Protein 5UM2 (pdb70)

Nearest PDB structures (foldseek):
  5um2-assembly1_A  TM=1.003E+00  e=3.302E-71  Xanthomonas citri pv. citri str. 306
  1sbp-assembly1_A  TM=9.869E-01  e=2.673E-52  Salmonella enterica subsp. enterica serovar Typhimurium
  6ddn-assembly2_B  TM=9.177E-01  e=2.515E-25  Mycobacterium tuberculosis H37Rv
  4ddd-assembly1_A  TM=4.943E-01  e=2.036E-06  Ehrlichia chaffeensis str. Arkansas
  4foo-assembly2_B  TM=5.382E-01  e=3.951E-01  Helicobacter pylori 26695

Radius of gyration: 19.52 Å; Cα contacts (8 Å, |Δi|>4): 637; chains: 1; bounding box: 59×51×35 Å

Secondary structure (DSSP, 8-state):
--EEEEEEEEE-STTHHHHHHHHHHHHHHHHHHSTTEEEEEEEEES-HHHHHHHHHTT---SEEE-SSHHHHHHHHHHH--S-TTGGGGSHHHH-SEEB-EEEEEETT-TT---SGGGGGSTT--EE---TTT-HHHHHHHHHHHHHHHHHTTT-HHHHHHHHHHHHHT-----SSHHHHHHHHHTT---SEEEEEHHHHHHHHHHH-TTTEEEE--SSEE-B---EEE-HHHHHHHT-HHHHHHHHHGGGSHHHHHHHHHTT-EES-GGGS-HHHHTTS----EE-HHHHHS-HHHHIIIIISTTSHHHHHHHH-

Solvent-accessible surface area: 13008 Å² total; per-residue (Å²): 108,87,119,117,16,44,6,34,0,2,0,4,8,3,0,79,38,1,2,162,38,0,19,64,16,0,22,65,43,21,92,146,133,54,98,64,0,56,9,73,23,114,28,37,44,16,3,1,5,113,21,4,111,31,1,47,122,49,86,64,0,3,0,0,2,0,0,0,9,13,4,0,50,4,0,4,121,120,29,149,33,4,97,112,98,2,42,158,67,10,72,61,43,0,0,2,7,10,1,0,0,0,0,0,1,51,137,56,14,92,66,92,1,100,16,0,62,25,0,50,102,116,54,4,30,0,0,3,4,31,3,58,19,1,2,3,2,4,0,4,3,0,0,0,17,8,22,0,61,121,72,36,194,40,61,113,117,109,3,37,142,14,0,26,22,1,5,137,25,12,84,59,60,33,63,6,8,44,25,1,12,26,8,0,12,138,141,51,75,16,31,0,1,5,3,6,2,3,2,0,1,30,4,40,77,118,65,16,137,87,93,0,59,35,19,47,3,140,16,0,0,34,0,18,3,2,4,2,5,0,6,109,8,0,86,144,71,70,10,87,126,8,0,48,25,0,1,110,44,3,28,22,75,68,1,1,96,16,1,0,103,32,19,4,47,13,65,69,60,121,81,11,54,108,59,16,52,86,76,28,47,171,23,138,56,35,32,3,86,133,37,27,40,40,17,94,136,2,21,78,72,4,5,34,122,54,10,5,6,41,81,0,50,86,101,84

Sequence (316 aa):
SHREIGLLNVSYDPTREFYRDDYNAAFAAQWKQQHPQDTVTVETSSHGGSGKQARAVIDGIEADVVTLALAYDVDAIAQQKAKLIETDWEKRLPDNSAPYTSTIVFLVRKGNPKKNIHDWPDLLRSGVAVVTPNPKTSGGARWNYLAAWAYADHIFKGDRERILRYYMQALFRNVPVLDTGARGATTTFVQRGIGDVLLAWENEALLAREELGKDKFEIVVPKLSILAEPSVALVDKNVDKHGTREVVAEAYLRYLYAPEGQKLAAKHFYRPRHPEFADPADIARFPEIKLVTIQQAFGSWEKAQQQEHFADGGVFDQIQANK

CATH classification: 3.40.190.10 (+1 more: 3.40.190.10)

Foldseek 3Di:
DQEEAEAEEEEEAPCVVLCVVLVVVLQVVVCVVVVVYGYHYDYHYFAQQQSLVVVLVPPLHQKYFYFAVVSVCCSCVVRVQAPNPFQPPDPPSQFQFWWWWWKKFWAPLVQPDAALVSLLDPPFAEQAADLQAHNLSLQLLLFLLLVQCVVVVNDVVSSLVSLLSNVVRYDDHHRGQVVSLCCVLPVPDGGMYGHTQLSNVVSCVVVHVRTMDIHAHQEIAITGGHMGGRRNSCVVSVNVVVSVSSSRCCNPLVVQQSCLVSPTGGPCCVSHDVVSVVVDDDYHYDYCCRRQNDPVRSCVQDPPVVHSVVVSVVPD

B-factor: mean 21.41, std 11.19, range [8.43, 83.32]

Structure (mmCIF, N/CA/C/O backbone):
data_5UM2
#
_entry.id   5UM2
#
_cell.length_a   183.060
_cell.length_b   54.540
_cell.length_c   34.200
_cell.angle_alpha   90.00
_cell.angle_beta   98.90
_cell.angle_gamma   90.00
#
_symmetry.space_group_name_H-M   'C 1 2 1'
#
loop_
_entity.id
_entity.type
_entity.pdbx_description
1 polymer 'ABC transporter sulfate binding protein'
2 non-polymer 'SULFATE ION'
3 non-polymer GLYCEROL
4 water water
#
loop_
_atom_site.group_PDB
_atom_site.id
_atom_site.type_symbol
_atom_site.label_atom_id
_atom_site.label_alt_id
_atom_site.label_comp_id
_atom_site.label_asym_id
_atom_site.label_entity_id
_atom_site.label_seq_id
_atom_site.pdbx_PDB_ins_code
_atom_site.Cartn_x
_atom_site.Cartn_y
_atom_site.Cartn_z
_atom_site.occupancy
_atom_site.B_iso_or_equiv
_atom_site.auth_seq_id
_atom_site.auth_comp_id
_atom_site.auth_asym_id
_atom_site.auth_atom_id
_atom_site.pdbx_PDB_model_num
ATOM 1 N N . SER A 1 19 ? -7.806 17.637 1.943 1.00 50.91 49 SER A N 1
ATOM 2 C CA . SER A 1 19 ? -8.350 18.826 2.568 1.00 52.33 49 SER A CA 1
ATOM 3 C C . SER A 1 19 ? -7.299 19.796 3.077 1.00 53.89 49 SER A C 1
ATOM 4 O O . SER A 1 19 ? -6.281 20.031 2.425 1.00 55.95 49 SER A O 1
ATOM 6 N N . HIS A 1 20 ? -7.553 20.331 4.273 1.00 53.02 50 HIS A N 1
ATOM 7 C CA . HIS A 1 20 ? -6.822 21.484 4.788 1.00 50.68 50 HIS A CA 1
ATOM 8 C C . HIS A 1 20 ? -5.302 21.421 4.600 1.00 52.65 50 HIS A C 1
ATOM 9 O O . HIS A 1 20 ? -4.695 22.410 4.184 1.00 55.04 50 HIS A O 1
ATOM 15 N N . ARG A 1 21 ? -4.655 20.286 4.895 1.00 51.80 51 ARG A N 1
ATOM 16 C CA . ARG A 1 21 ? -3.206 20.315 5.098 1.00 50.72 51 ARG A CA 1
ATOM 17 C C . ARG A 1 21 ? -2.471 19.141 4.461 1.00 46.92 51 ARG A C 1
ATOM 18 O O . ARG A 1 21 ? -2.906 17.988 4.550 1.00 45.28 51 ARG A O 1
ATOM 39 N N . GLU A 1 22 ? -1.324 19.453 3.855 1.00 42.30 52 GLU A N 1
ATOM 40 C CA . GLU A 1 22 ? -0.354 18.464 3.399 1.00 43.18 52 GLU A CA 1
ATOM 41 C C . GLU A 1 22 ? 0.950 18.715 4.142 1.00 35.77 52 GLU A C 1
ATOM 42 O O . GLU A 1 22 ? 1.520 19.810 4.058 1.00 37.43 52 GLU A O 1
ATOM 54 N N . ILE A 1 23 ? 1.432 17.699 4.841 1.00 29.38 53 ILE A N 1
ATOM 55 C CA . ILE A 1 23 ? 2.607 17.812 5.693 1.00 26.73 53 ILE A CA 1
ATOM 56 C C . ILE A 1 23 ? 3.675 16.916 5.102 1.00 24.49 53 ILE A C 1
ATOM 57 O O . ILE A 1 23 ? 3.464 15.711 4.950 1.00 27.17 53 ILE A O 1
ATOM 73 N N . GLY A 1 24 ? 4.818 17.502 4.766 1.00 22.63 54 GLY A N 1
ATOM 74 C CA . GLY A 1 24 ? 5.955 16.761 4.258 1.00 22.49 54 GLY A CA 1
ATOM 75 C C . GLY A 1 24 ? 7.016 16.645 5.339 1.00 21.75 54 GLY A C 1
ATOM 76 O O . GLY A 1 24 ? 7.354 17.633 5.995 1.00 24.85 54 GLY A O 1
ATOM 80 N N . LEU A 1 25 ? 7.505 15.431 5.529 1.00 18.83 55 LEU A N 1
ATOM 81 C CA . LEU A 1 25 ? 8.607 15.168 6.440 1.00 18.80 55 LEU A CA 1
ATOM 82 C C . LEU A 1 25 ? 9.737 14.485 5.685 1.00 16.57 55 LEU A C 1
ATOM 83 O O . LEU A 1 25 ? 9.503 13.607 4.849 1.00 19.49 55 LEU A O 1
ATOM 99 N N . LEU A 1 26 ? 10.960 14.878 6.009 1.00 16.64 56 LEU A N 1
ATOM 100 C CA . LEU A 1 26 ? 12.168 14.201 5.545 1.00 15.79 56 LEU A CA 1
ATOM 101 C C . LEU A 1 26 ? 12.831 13.507 6.731 1.00 15.54 56 LEU A C 1
ATOM 102 O O . LEU A 1 26 ? 13.195 14.162 7.713 1.00 15.96 56 LEU A O 1
ATOM 118 N N . ASN A 1 27 ? 12.985 12.198 6.629 1.00 14.19 57 ASN A N 1
ATOM 119 C CA . ASN A 1 27 ? 13.735 11.388 7.583 1.00 13.04 57 ASN A CA 1
ATOM 120 C C . ASN A 1 27 ? 15.046 10.987 6.916 1.00 12.66 57 ASN A C 1
ATOM 121 O O . ASN A 1 27 ? 15.041 10.272 5.913 1.00 13.56 57 ASN A O 1
ATOM 132 N N . VAL A 1 28 ? 16.160 11.496 7.436 1.00 12.25 58 VAL A N 1
ATOM 133 C CA . VAL A 1 28 ? 17.485 11.078 6.984 1.00 12.55 58 VAL A CA 1
ATOM 134 C C . VAL A 1 28 ? 17.916 9.897 7.837 1.00 11.62 58 VAL A C 1
ATOM 135 O O . VAL A 1 28 ? 18.070 10.034 9.050 1.00 11.87 58 VAL A O 1
ATOM 148 N N . SER A 1 29 ? 18.045 8.737 7.208 1.00 11.69 59 SER A N 1
ATOM 149 C CA . SER A 1 29 ? 18.301 7.489 7.902 1.00 10.83 59 SER A CA 1
ATOM 150 C C . SER A 1 29 ? 19.608 6.850 7.448 1.00 11.07 59 SER A C 1
ATOM 151 O O . SER A 1 29 ? 20.267 7.320 6.513 1.00 12.34 59 SER A O 1
ATOM 159 N N . TYR A 1 30 ? 19.963 5.778 8.118 1.00 10.75 60 TYR A N 1
ATOM 160 C CA . TYR A 1 30 ? 21.110 4.966 7.751 1.00 11.04 60 TYR A CA 1
ATOM 161 C C . TYR A 1 30 ? 20.693 3.952 6.672 1.00 10.81 60 TYR A C 1
ATOM 162 O O . TYR A 1 30 ? 19.616 4.045 6.085 1.00 12.32 60 TYR A O 1
ATOM 180 N N . ASP A 1 31 ? 21.597 3.039 6.318 1.00 10.39 61 ASP A N 1
ATOM 181 C CA . ASP A 1 31 ? 21.481 2.358 5.026 1.00 11.67 61 ASP A CA 1
ATOM 182 C C . ASP A 1 31 ? 20.485 1.193 4.968 1.00 11.44 61 ASP A C 1
ATOM 183 O O . ASP A 1 31 ? 19.752 1.085 3.965 1.00 13.98 61 ASP A O 1
ATOM 192 N N . PRO A 1 32 ? 20.444 0.293 5.956 1.00 10.86 62 PRO A N 1
ATOM 193 C CA . PRO A 1 32 ? 19.631 -0.908 5.799 1.00 12.48 62 PRO A CA 1
ATOM 194 C C . PRO A 1 32 ? 18.181 -0.745 6.201 1.00 12.11 62 PRO A C 1
ATOM 195 O O . PRO A 1 32 ? 17.436 -1.719 6.127 1.00 13.07 62 PRO A O 1
ATOM 206 N N . THR A 1 33 ? 17.740 0.446 6.565 1.00 11.40 63 THR A N 1
ATOM 207 C CA . THR A 1 33 ? 16.392 0.670 7.059 1.00 10.83 63 THR A CA 1
ATOM 208 C C . THR A 1 33 ? 15.389 0.916 5.922 1.00 11.30 63 THR A C 1
ATOM 209 O O . THR A 1 33 ? 14.249 1.315 6.181 1.00 12.28 63 THR A O 1
ATOM 220 N N . ARG A 1 34 ? 15.782 0.678 4.674 1.00 12.39 64 ARG A N 1
ATOM 221 C CA . ARG A 1 34 ? 14.938 0.947 3.517 1.00 12.94 64 ARG A CA 1
ATOM 222 C C . ARG A 1 34 ? 13.580 0.251 3.636 1.00 13.30 64 ARG A C 1
ATOM 223 O O . ARG A 1 34 ? 12.518 0.882 3.484 1.00 14.49 64 ARG A O 1
ATOM 244 N N . GLU A 1 35 ? 13.592 -1.060 3.883 1.00 13.53 65 GLU A N 1
ATOM 245 C CA . GLU A 1 35 ? 12.370 -1.848 3.922 1.00 13.86 65 GLU A CA 1
ATOM 246 C C . GLU A 1 35 ? 11.509 -1.458 5.114 1.00 13.64 65 GLU A C 1
ATOM 247 O O . GLU A 1 35 ? 10.285 -1.280 4.987 1.00 14.51 65 GLU A O 1
ATOM 259 N N . PHE A 1 36 ? 12.135 -1.269 6.269 1.00 12.53 66 PHE A N 1
ATOM 260 C CA . PHE A 1 36 ? 11.398 -0.862 7.459 1.00 12.05 66 PHE A CA 1
ATOM 261 C C . PHE A 1 36 ? 10.649 0.442 7.238 1.00 11.87 66 PHE A C 1
ATOM 262 O O . PHE A 1 36 ? 9.456 0.527 7.522 1.00 12.71 66 PHE A O 1
ATOM 279 N N . TYR A 1 37 ? 11.330 1.474 6.730 1.00 12.41 67 TYR A N 1
ATOM 280 C CA . TYR A 1 37 ? 10.670 2.773 6.627 1.00 12.32 67 TYR A CA 1
ATOM 281 C C . TYR A 1 37 ? 9.624 2.814 5.527 1.00 13.89 67 TYR A C 1
ATOM 282 O O . TYR A 1 37 ? 8.652 3.559 5.655 1.00 15.00 67 TYR A O 1
ATOM 300 N N . ARG A 1 38 ? 9.756 2.026 4.462 1.00 14.50 68 ARG A N 1
ATOM 301 C CA . ARG A 1 38 ? 8.644 1.958 3.521 1.00 15.67 68 ARG A CA 1
ATOM 302 C C . ARG A 1 38 ? 7.363 1.513 4.225 1.00 16.38 68 ARG A C 1
ATOM 303 O O . ARG A 1 38 ? 6.281 2.077 3.996 1.00 18.93 68 ARG A O 1
ATOM 324 N N A ASP A 1 39 ? 7.493 0.523 5.104 0.48 15.84 69 ASP A N 1
ATOM 325 N N B ASP A 1 39 ? 7.449 0.489 5.083 0.52 14.87 69 ASP A N 1
ATOM 326 C CA A ASP A 1 39 ? 6.371 -0.020 5.851 0.48 16.42 69 ASP A CA 1
ATOM 327 C CA B ASP A 1 39 ? 6.260 0.041 5.810 0.52 14.24 69 ASP A CA 1
ATOM 328 C C A ASP A 1 39 ? 5.913 0.948 6.936 0.48 15.11 69 ASP A C 1
ATOM 329 C C B ASP A 1 39 ? 5.886 1.020 6.922 0.52 14.09 69 ASP A C 1
ATOM 330 O O A ASP A 1 39 ? 4.717 1.229 7.080 0.48 16.93 69 ASP A O 1
ATOM 331 O O B ASP A 1 39 ? 4.714 1.376 7.080 0.52 16.24 69 ASP A O 1
ATOM 348 N N . TYR A 1 40 ? 6.857 1.435 7.732 1.00 13.46 70 TYR A N 1
ATOM 349 C CA . TYR A 1 40 ? 6.545 2.297 8.860 1.00 13.46 70 TYR A CA 1
ATOM 350 C C . TYR A 1 40 ? 5.954 3.623 8.407 1.00 13.49 70 TYR A C 1
ATOM 351 O O . TYR A 1 40 ? 4.982 4.116 8.995 1.00 14.97 70 TYR A O 1
ATOM 369 N N . ASN A 1 41 ? 6.513 4.229 7.366 1.00 13.20 71 ASN A N 1
ATOM 370 C CA . ASN A 1 41 ? 6.001 5.512 6.921 1.00 14.29 71 ASN A CA 1
ATOM 371 C C . ASN A 1 41 ? 4.543 5.402 6.532 1.00 15.04 71 ASN A C 1
ATOM 372 O O . ASN A 1 41 ? 3.740 6.280 6.861 1.00 15.65 71 ASN A O 1
ATOM 383 N N . ALA A 1 42 ? 4.197 4.342 5.811 1.00 15.28 72 ALA A N 1
ATOM 384 C CA . ALA A 1 42 ? 2.809 4.156 5.396 1.00 16.31 72 ALA A CA 1
ATOM 385 C C . ALA A 1 42 ? 1.900 3.950 6.603 1.00 16.05 72 ALA A C 1
ATOM 386 O O . ALA A 1 42 ? 0.796 4.507 6.665 1.00 16.35 72 ALA A O 1
ATOM 393 N N . ALA A 1 43 ? 2.363 3.179 7.585 1.00 15.84 73 ALA A N 1
ATOM 394 C CA . ALA A 1 43 ? 1.570 2.927 8.774 1.00 15.85 73 ALA A CA 1
ATOM 395 C C . ALA A 1 43 ? 1.369 4.195 9.585 1.00 14.88 73 ALA A C 1
ATOM 396 O O . ALA A 1 43 ? 0.248 4.483 10.030 1.00 15.86 73 ALA A O 1
ATOM 403 N N . PHE A 1 44 ? 2.436 4.971 9.770 1.00 14.69 74 PHE A N 1
ATOM 404 C CA . PHE A 1 44 ? 2.302 6.204 10.529 1.00 14.23 74 PHE A CA 1
ATOM 405 C C . PHE A 1 44 ? 1.360 7.163 9.833 1.00 14.36 74 PHE A C 1
ATOM 406 O O . PHE A 1 44 ? 0.479 7.747 10.472 1.00 14.86 74 PHE A O 1
ATOM 423 N N . ALA A 1 45 ? 1.549 7.352 8.526 1.00 15.20 75 ALA A N 1
ATOM 424 C CA . ALA A 1 45 ? 0.721 8.304 7.797 1.00 15.80 75 ALA A CA 1
ATOM 425 C C . ALA A 1 45 ? -0.738 7.900 7.852 1.00 15.87 75 ALA A C 1
ATOM 426 O O . ALA A 1 45 ? -1.619 8.758 7.936 1.00 18.04 75 ALA A O 1
ATOM 433 N N . ALA A 1 46 ? -1.021 6.600 7.723 1.00 16.28 76 ALA A N 1
ATOM 434 C CA . ALA A 1 46 ? -2.400 6.135 7.698 1.00 17.82 76 ALA A CA 1
ATOM 435 C C . ALA A 1 46 ? -3.068 6.371 9.043 1.00 17.92 76 ALA A C 1
ATOM 436 O O . ALA A 1 46 ? -4.210 6.836 9.104 1.00 18.98 76 ALA A O 1
ATOM 443 N N . GLN A 1 47 ? -2.384 6.050 10.145 1.00 17.64 77 GLN A N 1
ATOM 444 C CA . GLN A 1 47 ? -3.036 6.245 11.441 1.00 16.59 77 GLN A CA 1
ATOM 445 C C . GLN A 1 47 ? -3.161 7.718 11.795 1.00 17.17 77 GLN A C 1
ATOM 446 O O . GLN A 1 47 ? -4.145 8.119 12.430 1.00 17.39 77 GLN A O 1
ATOM 460 N N . TRP A 1 48 ? -2.212 8.554 11.366 1.00 16.14 78 TRP A N 1
ATOM 461 C CA . TRP A 1 48 ? -2.349 9.987 11.579 1.00 17.26 78 TRP A CA 1
ATOM 462 C C . TRP A 1 48 ? -3.586 10.511 10.866 1.00 17.83 78 TRP A C 1
ATOM 463 O O . TRP A 1 48 ? -4.418 11.210 11.464 1.00 18.78 78 TRP A O 1
ATOM 484 N N . LYS A 1 49 ? -3.713 10.195 9.578 1.00 18.08 79 LYS A N 1
ATOM 485 C CA . LYS A 1 49 ? -4.851 10.679 8.810 1.00 20.46 79 LYS A CA 1
ATOM 486 C C . LYS A 1 49 ? -6.160 10.153 9.374 1.00 21.29 79 LYS A C 1
ATOM 487 O O . LYS A 1 49 ? -7.188 10.850 9.324 1.00 24.43 79 LYS A O 1
ATOM 506 N N . GLN A 1 50 ? -6.167 8.935 9.908 1.00 20.76 80 GLN A N 1
ATOM 507 C CA . GLN A 1 50 ? -7.393 8.421 10.516 1.00 20.73 80 GLN A CA 1
ATOM 508 C C . GLN A 1 50 ? -7.901 9.359 11.601 1.00 21.90 80 GLN A C 1
ATOM 509 O O . GLN A 1 50 ? -9.103 9.615 11.686 1.00 24.93 80 GLN A O 1
ATOM 523 N N . GLN A 1 51 ? -7.028 9.833 12.479 1.00 20.04 81 GLN A N 1
ATOM 524 C CA . GLN A 1 51 ? -7.435 10.709 13.571 1.00 20.94 81 GLN A CA 1
ATOM 525 C C . GLN A 1 51 ? -7.441 12.191 13.206 1.00 23.24 81 GLN A C 1
ATOM 526 O O . GLN A 1 51 ? -8.070 12.979 13.928 1.00 25.98 81 GLN A O 1
ATOM 540 N N . HIS A 1 52 ? -6.799 12.557 12.097 1.00 23.21 82 HIS A N 1
ATOM 541 C CA . HIS A 1 52 ? -6.657 13.934 11.630 1.00 24.09 82 HIS A CA 1
ATOM 542 C C . HIS A 1 52 ? -7.011 13.924 10.147 1.00 25.44 82 HIS A C 1
ATOM 543 O O . HIS A 1 52 ? -6.128 13.972 9.283 1.00 26.52 82 HIS A O 1
ATOM 556 N N . PRO A 1 53 ? -8.305 13.855 9.814 1.00 29.70 83 PRO A N 1
ATOM 557 C CA . PRO A 1 53 ? -8.690 13.538 8.426 1.00 32.42 83 PRO A CA 1
ATOM 558 C C . PRO A 1 53 ? -8.337 14.610 7.411 1.00 33.70 83 PRO A C 1
ATOM 559 O O . PRO A 1 53 ? -8.226 14.301 6.216 1.00 35.80 83 PRO A O 1
ATOM 570 N N . GLN A 1 54 ? -8.140 15.844 7.841 1.00 32.94 84 GLN A N 1
ATOM 571 C CA . GLN A 1 54 ? -7.747 16.904 6.920 1.00 34.64 84 GLN A CA 1
ATOM 572 C C . GLN A 1 54 ? -6.256 16.907 6.605 1.00 30.63 84 GLN A C 1
ATOM 573 O O . GLN A 1 54 ? -5.828 17.685 5.743 1.00 31.41 84 GLN A O 1
ATOM 587 N N . ASP A 1 55 ? -5.465 16.065 7.270 1.00 28.33 85 ASP A N 1
ATOM 588 C CA . ASP A 1 55 ? -4.021 16.020 7.082 1.00 26.99 85 ASP A CA 1
ATOM 589 C C . ASP A 1 55 ? -3.635 14.861 6.175 1.00 26.71 85 ASP A C 1
ATOM 590 O O . ASP A 1 55 ? -4.217 13.774 6.252 1.00 29.34 85 ASP A O 1
ATOM 599 N N . THR A 1 56 ? -2.632 15.092 5.335 1.00 24.58 86 THR A N 1
ATOM 600 C CA . THR A 1 56 ? -1.952 14.030 4.607 1.00 24.45 86 THR A CA 1
ATOM 601 C C . THR A 1 56 ? -0.471 14.187 4.895 1.00 22.81 86 THR A C 1
ATOM 602 O O . THR A 1 56 ? 0.104 15.233 4.588 1.00 24.99 86 THR A O 1
ATOM 613 N N . VAL A 1 57 ? 0.135 13.163 5.482 1.00 20.95 87 VAL A N 1
ATOM 614 C CA . VAL A 1 57 ? 1.553 13.181 5.834 1.00 19.70 87 VAL A CA 1
ATOM 615 C C . VAL A 1 57 ? 2.291 12.399 4.773 1.00 20.09 87 VAL A C 1
ATOM 616 O O . VAL A 1 57 ? 2.017 11.208 4.566 1.00 20.72 87 VAL A O 1
ATOM 629 N N . THR A 1 58 ? 3.237 13.052 4.125 1.00 19.20 88 THR A N 1
ATOM 630 C CA . THR A 1 58 ? 4.074 12.407 3.121 1.00 19.07 88 THR A CA 1
ATOM 631 C C . THR A 1 58 ? 5.494 12.410 3.665 1.00 18.13 88 THR A C 1
ATOM 632 O O . THR A 1 58 ? 6.089 13.471 3.844 1.00 21.54 88 THR A O 1
ATOM 643 N N . VAL A 1 59 ? 6.036 11.236 3.938 1.00 19.03 89 VAL A N 1
ATOM 644 C CA . VAL A 1 59 ? 7.381 11.096 4.475 1.00 19.28 89 VAL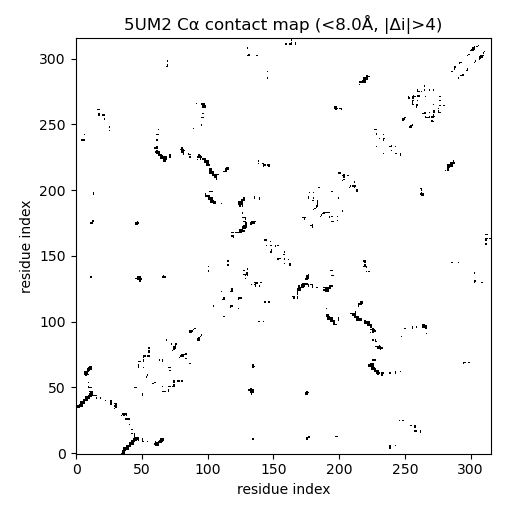 A CA 1
ATOM 645 C C . VAL A 1 59 ? 8.288 10.594 3.369 1.00 19.91 89 VAL A C 1
ATOM 646 O O . VAL A 1 59 ? 7.969 9.612 2.688 1.00 23.34 89 VAL A O 1
ATOM 659 N N . GLU A 1 60 ? 9.414 11.269 3.187 1.00 19.69 90 GLU A N 1
ATOM 660 C CA . GLU A 1 60 ? 10.509 10.755 2.383 1.00 21.14 90 GLU A CA 1
ATOM 661 C C . GLU A 1 60 ? 11.591 10.286 3.343 1.00 18.52 90 GLU A C 1
ATOM 662 O O . GLU A 1 60 ? 11.889 10.977 4.316 1.00 18.16 90 GLU A O 1
ATOM 674 N N . THR A 1 61 ? 12.160 9.115 3.089 1.00 19.94 91 THR A N 1
ATOM 675 C CA . THR A 1 61 ? 13.304 8.645 3.865 1.00 18.34 91 THR A CA 1
ATOM 676 C C . THR A 1 61 ? 14.489 8.476 2.934 1.00 17.37 91 THR A C 1
ATOM 677 O O . THR A 1 61 ? 14.381 7.796 1.908 1.00 23.60 91 THR A O 1
ATOM 688 N N A SER A 1 62 ? 15.608 9.098 3.265 0.59 14.77 92 SER A N 1
ATOM 689 N N B SER A 1 62 ? 15.619 9.085 3.314 0.41 15.90 92 SER A N 1
ATOM 690 C CA A SER A 1 62 ? 16.818 8.844 2.505 0.59 14.42 92 SER A CA 1
ATOM 691 C CA B SER A 1 62 ? 16.901 8.980 2.628 0.41 15.89 92 SER A CA 1
ATOM 692 C C A SER A 1 62 ? 17.719 7.915 3.302 0.59 13.74 92 SER A C 1
ATOM 693 C C B SER A 1 62 ? 17.759 7.942 3.345 0.41 14.79 92 SER A C 1
ATOM 694 O O A SER A 1 62 ? 17.603 7.790 4.525 0.59 14.74 92 SER A O 1
ATOM 695 O O B SER A 1 62 ? 17.657 7.774 4.564 0.41 15.95 92 SER A O 1
ATOM 710 N N . HIS A 1 63 ? 18.598 7.228 2.587 1.00 14.19 93 HIS A N 1
ATOM 711 C CA . HIS A 1 63 ? 19.434 6.179 3.152 1.00 12.88 93 HIS A CA 1
ATOM 712 C C . HIS A 1 63 ? 20.871 6.300 2.672 1.00 13.43 93 HIS A C 1
ATOM 713 O O . HIS A 1 63 ? 21.134 6.605 1.507 1.00 16.86 93 HIS A O 1
ATOM 726 N N . GLY A 1 64 ? 21.797 6.021 3.570 1.00 12.79 94 GLY A N 1
ATOM 727 C CA . GLY A 1 64 ? 23.207 5.945 3.240 1.00 12.57 94 GLY A CA 1
ATOM 728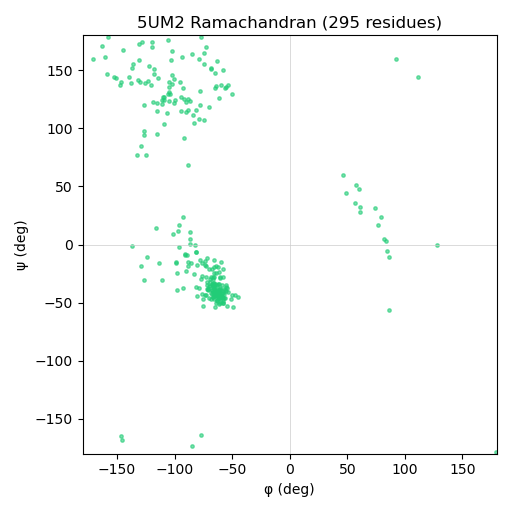 C C . GLY A 1 64 ? 23.985 5.625 4.497 1.00 11.64 94 GLY A C 1
ATOM 729 O O . GLY A 1 64 ? 23.419 5.429 5.563 1.00 12.01 94 GLY A O 1
ATOM 733 N N . GLY A 1 65 ? 25.297 5.551 4.372 1.00 11.53 95 GLY A N 1
ATOM 734 C CA . GLY A 1 65 ? 26.109 5.373 5.547 1.00 11.17 95 GLY A CA 1
ATOM 735 C C . GLY A 1 65 ? 25.825 6.460 6.561 1.00 10.80 95 GLY A C 1
ATOM 736 O O . GLY A 1 65 ? 25.735 7.637 6.218 1.00 12.25 95 GLY A O 1
ATOM 740 N N . SER A 1 66 ? 25.692 6.076 7.827 1.00 11.00 96 SER A N 1
ATOM 741 C CA . SER A 1 66 ? 25.213 6.983 8.862 1.00 10.75 96 SER A CA 1
ATOM 742 C C . SER A 1 66 ? 26.074 8.225 8.996 1.00 11.49 96 SER A C 1
ATOM 743 O O . SER A 1 66 ? 25.546 9.323 9.204 1.00 12.71 96 SER A O 1
ATOM 751 N N . GLY A 1 67 ? 27.400 8.069 8.926 1.00 12.05 97 GLY A N 1
ATOM 752 C CA . GLY A 1 67 ? 28.261 9.230 9.079 1.00 13.64 97 GLY A CA 1
ATOM 753 C C . GLY A 1 67 ? 28.129 10.187 7.911 1.00 13.46 97 GLY A C 1
ATOM 754 O O . GLY A 1 67 ? 28.086 11.405 8.093 1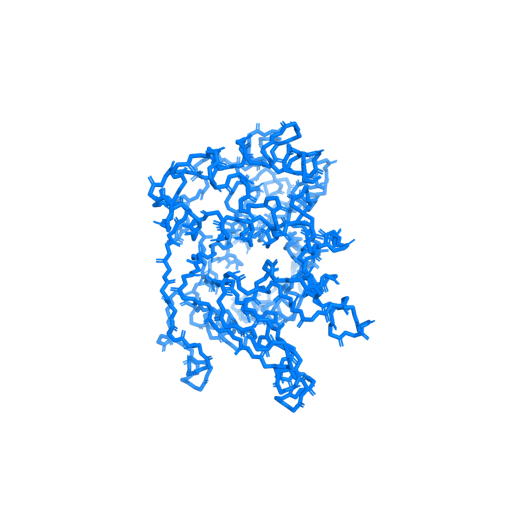.00 14.31 97 GLY A O 1
ATOM 758 N N . LYS A 1 68 ? 28.068 9.646 6.697 1.00 13.40 98 LYS A N 1
ATOM 759 C CA . LYS A 1 68 ? 27.893 10.468 5.505 1.00 14.72 98 LYS A CA 1
ATOM 760 C C . LYS A 1 68 ? 26.542 11.172 5.516 1.00 12.68 98 LYS A C 1
ATOM 761 O O . LYS A 1 68 ? 26.423 12.332 5.118 1.00 15.03 98 LYS A O 1
ATOM 780 N N . GLN A 1 69 ? 25.503 10.470 5.974 1.00 12.79 99 GLN A N 1
ATOM 781 C CA . GLN A 1 69 ? 24.172 11.063 6.083 1.00 13.02 99 GLN A CA 1
ATOM 782 C C . GLN A 1 69 ? 24.167 12.202 7.088 1.00 12.90 99 GLN A C 1
ATOM 783 O O . GLN A 1 69 ? 23.566 13.251 6.847 1.00 14.54 99 GLN A O 1
ATOM 797 N N . ALA A 1 70 ? 24.819 12.010 8.233 1.00 13.20 100 ALA A N 1
ATOM 798 C CA . ALA A 1 70 ? 24.899 13.086 9.218 1.00 13.95 100 ALA A CA 1
ATOM 799 C C . ALA A 1 70 ? 25.601 14.302 8.646 1.00 14.76 100 ALA A C 1
ATOM 800 O O . ALA A 1 70 ? 25.164 15.435 8.868 1.00 15.57 100 ALA A O 1
ATOM 807 N N . ARG A 1 71 ? 26.704 14.085 7.918 1.00 14.43 101 ARG A N 1
ATOM 808 C CA . ARG A 1 71 ? 27.397 15.205 7.284 1.00 15.95 101 ARG A CA 1
ATOM 809 C C . ARG A 1 71 ? 26.504 15.907 6.276 1.00 16.89 101 ARG A C 1
ATOM 810 O O . ARG A 1 71 ? 26.568 17.133 6.132 1.00 18.17 101 ARG A O 1
ATOM 831 N N . ALA A 1 72 ? 25.640 15.156 5.598 1.00 16.25 102 ALA A N 1
ATOM 832 C CA . ALA A 1 72 ? 24.747 15.759 4.622 1.00 18.66 102 ALA A CA 1
ATOM 833 C C . ALA A 1 72 ? 23.751 16.694 5.292 1.00 18.16 102 ALA A C 1
ATOM 834 O O . ALA A 1 72 ? 23.441 17.762 4.752 1.00 19.52 102 ALA A O 1
ATOM 841 N N . VAL A 1 73 ? 23.253 16.314 6.469 1.00 16.66 103 VAL A N 1
ATOM 842 C CA . VAL A 1 73 ? 22.351 17.177 7.233 1.00 16.47 103 VAL A CA 1
ATOM 843 C C . VAL A 1 73 ? 23.086 18.427 7.684 1.00 18.50 103 VAL A C 1
ATOM 844 O O . VAL A 1 73 ? 22.589 19.547 7.544 1.00 19.93 103 VAL A O 1
ATOM 857 N N . ILE A 1 74 ? 24.289 18.247 8.232 1.00 17.81 104 ILE A N 1
ATOM 858 C CA . ILE A 1 74 ? 25.101 19.381 8.655 1.00 18.61 104 ILE A CA 1
ATOM 859 C C . ILE A 1 74 ? 25.307 20.343 7.497 1.00 20.92 104 ILE A C 1
ATOM 860 O O . ILE A 1 74 ? 25.294 21.559 7.680 1.00 23.95 104 ILE A O 1
ATOM 876 N N . ASP A 1 75 ? 25.523 19.813 6.300 1.00 21.16 105 ASP A N 1
ATOM 877 C CA . ASP A 1 75 ? 25.811 20.605 5.114 1.00 24.24 105 ASP A CA 1
ATOM 878 C C . ASP A 1 75 ? 24.563 21.163 4.437 1.00 25.21 105 ASP A C 1
ATOM 879 O O . ASP A 1 75 ? 24.703 21.865 3.427 1.00 28.86 105 ASP A O 1
ATOM 888 N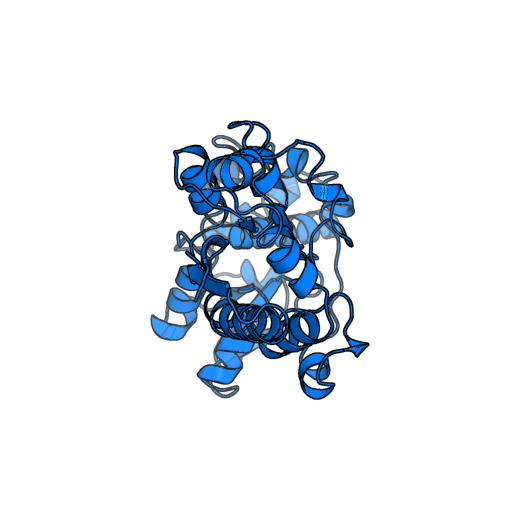 N . GLY A 1 76 ? 23.363 20.887 4.958 1.00 24.00 106 GLY A N 1
ATOM 889 C CA . GLY A 1 76 ? 22.184 21.602 4.515 1.00 25.03 106 GLY A CA 1
ATOM 890 C C . GLY A 1 76 ? 20.992 20.780 4.073 1.00 24.55 106 GLY A C 1
ATOM 891 O O . GLY A 1 76 ? 19.982 21.378 3.687 1.00 26.13 106 GLY A O 1
ATOM 895 N N . ILE A 1 77 ? 21.064 19.446 4.093 1.00 22.99 107 ILE A N 1
ATOM 896 C CA . ILE A 1 77 ? 19.866 18.657 3.824 1.00 21.90 107 ILE A CA 1
ATOM 897 C C . ILE A 1 77 ? 18.939 18.829 5.014 1.00 21.31 107 ILE A C 1
ATOM 898 O O . ILE A 1 77 ? 19.286 18.446 6.136 1.00 21.84 107 ILE A O 1
ATOM 914 N N . GLU A 1 78 ? 17.751 19.386 4.776 1.00 21.84 108 GLU A N 1
ATOM 915 C CA . GLU A 1 78 ? 16.908 19.838 5.886 1.00 22.70 108 GLU A CA 1
ATOM 916 C C . GLU A 1 78 ? 16.004 18.720 6.401 1.00 19.87 108 GLU A C 1
ATOM 917 O O . GLU A 1 78 ? 14.776 18.749 6.314 1.00 21.91 108 GLU A O 1
ATOM 929 N N . ALA A 1 79 ? 16.648 17.736 7.007 1.00 17.97 109 ALA A N 1
ATOM 930 C CA . ALA A 1 79 ? 15.921 16.667 7.673 1.00 17.04 109 ALA A CA 1
ATOM 931 C C . ALA A 1 79 ? 15.041 17.222 8.788 1.00 16.69 109 ALA A C 1
ATOM 932 O O . ALA A 1 79 ? 15.470 18.055 9.587 1.00 16.83 109 ALA A O 1
ATOM 939 N N . ASP A 1 80 ? 13.815 16.705 8.865 1.00 16.15 110 ASP A N 1
ATOM 940 C CA . ASP A 1 80 ? 12.970 16.967 10.023 1.00 16.60 110 ASP A CA 1
ATOM 941 C C . ASP A 1 80 ? 13.333 16.053 11.179 1.00 15.25 110 ASP A C 1
ATOM 942 O O . ASP A 1 80 ? 13.243 16.455 12.344 1.00 15.47 110 ASP A O 1
ATOM 951 N N . VAL A 1 81 ? 13.683 14.811 10.868 1.00 13.79 111 VAL A N 1
ATOM 952 C CA . VAL A 1 81 ? 14.136 13.847 11.858 1.00 14.22 111 VAL A CA 1
ATOM 953 C C . VAL A 1 81 ? 15.339 13.141 11.280 1.00 12.94 111 VAL A C 1
ATOM 954 O O . VAL A 1 81 ? 15.488 13.042 10.060 1.00 13.05 111 VAL A O 1
ATOM 967 N N . VAL A 1 82 ? 16.180 12.626 12.166 1.00 12.78 112 VAL A N 1
ATOM 968 C CA . VAL A 1 82 ? 17.272 11.741 11.789 1.00 12.51 112 VAL A CA 1
ATOM 969 C C . VAL A 1 82 ? 17.078 10.423 12.510 1.00 11.36 112 VAL A C 1
ATOM 970 O O . VAL A 1 82 ? 16.697 10.385 13.681 1.00 12.87 112 VAL A O 1
ATOM 983 N N . THR A 1 83 ? 17.291 9.341 11.787 1.00 11.20 113 THR A N 1
ATOM 984 C CA . THR A 1 83 ? 17.181 7.997 12.336 1.00 10.83 113 THR A CA 1
ATOM 985 C C . THR A 1 83 ? 18.483 7.307 11.942 1.00 10.37 113 THR A C 1
ATOM 986 O O . THR A 1 83 ? 18.617 6.674 10.891 1.00 12.05 113 THR A O 1
ATOM 997 N N . LEU A 1 84 ? 19.511 7.504 12.762 1.00 11.18 114 LEU A N 1
ATOM 998 C CA . LEU A 1 84 ? 20.884 7.152 12.418 1.00 10.73 114 LEU A CA 1
ATOM 999 C C . LEU A 1 84 ? 21.343 5.897 13.155 1.00 10.28 114 LEU A C 1
ATOM 1000 O O . LEU A 1 84 ? 20.599 5.295 13.937 1.00 11.41 114 LEU A O 1
ATOM 1016 N N . ALA A 1 85 ? 22.566 5.466 12.836 1.00 9.88 115 ALA A N 1
ATOM 1017 C CA . ALA A 1 85 ? 23.025 4.155 13.287 1.00 10.12 115 ALA A CA 1
ATOM 1018 C C . ALA A 1 85 ? 23.514 4.130 14.713 1.00 9.37 115 ALA A C 1
ATOM 1019 O O . ALA A 1 85 ? 23.687 3.043 15.254 1.00 10.18 115 ALA A O 1
ATOM 1026 N N . LEU A 1 86 ? 23.818 5.286 15.293 1.00 10.38 116 LEU A N 1
ATOM 1027 C CA . LEU A 1 86 ? 24.527 5.357 16.561 1.00 10.27 116 LEU A CA 1
ATOM 1028 C C . LEU A 1 86 ? 24.503 6.802 17.043 1.00 11.73 116 LEU A C 1
ATOM 1029 O O . LEU A 1 86 ? 24.305 7.729 16.258 1.00 12.02 116 LEU A O 1
ATOM 1045 N N . ALA A 1 87 ? 24.717 6.982 18.342 1.00 11.11 117 ALA A N 1
ATOM 1046 C CA . ALA A 1 87 ? 24.444 8.271 18.975 1.00 12.23 117 ALA A CA 1
ATOM 1047 C C . ALA A 1 87 ? 25.436 9.348 18.550 1.00 11.65 117 ALA A C 1
ATOM 1048 O O . ALA A 1 87 ? 25.069 10.517 18.439 1.00 13.85 117 ALA A O 1
ATOM 1055 N N . TYR A 1 88 ? 26.711 9.004 18.331 1.00 11.99 118 TYR A N 1
ATOM 1056 C CA . TYR A 1 88 ? 27.692 10.019 17.986 1.00 12.78 118 TYR A CA 1
ATOM 1057 C C . TYR A 1 88 ? 27.237 10.844 16.795 1.00 12.72 118 TYR A C 1
ATOM 1058 O O . TYR A 1 88 ? 27.431 12.060 16.759 1.00 13.60 118 TYR A O 1
ATOM 1076 N N . ASP A 1 89 ? 26.654 10.188 15.786 1.00 12.15 119 ASP A N 1
ATOM 1077 C CA . ASP A 1 89 ? 26.347 10.913 14.563 1.00 13.01 119 ASP A CA 1
ATOM 1078 C C . ASP A 1 89 ? 25.276 11.981 14.807 1.00 13.07 119 ASP A C 1
ATOM 1079 O O . ASP A 1 89 ? 25.300 13.038 14.164 1.00 14.60 119 ASP A O 1
ATOM 1088 N N . VAL A 1 90 ? 24.343 11.712 15.722 1.00 13.36 120 VAL A N 1
ATOM 1089 C CA . VAL A 1 90 ? 23.362 12.707 16.123 1.00 13.45 120 VAL A CA 1
ATOM 1090 C C . VAL A 1 90 ? 24.032 13.807 16.938 1.00 14.28 120 VAL A C 1
ATOM 1091 O O . VAL A 1 90 ? 23.783 14.998 16.711 1.00 15.58 120 VAL A O 1
ATOM 1104 N N . ASP A 1 91 ? 24.877 13.428 17.906 1.00 14.12 121 ASP A N 1
ATOM 1105 C CA . ASP A 1 91 ? 25.641 14.412 18.681 1.00 16.04 121 ASP A CA 1
ATOM 1106 C C . ASP A 1 91 ? 26.441 15.339 17.779 1.00 15.42 121 ASP A C 1
ATOM 1107 O O . ASP A 1 91 ? 26.578 16.534 18.070 1.00 17.48 121 ASP A O 1
ATOM 1116 N N . ALA A 1 92 ? 26.989 14.803 16.689 1.00 15.40 122 ALA A N 1
ATOM 1117 C CA . ALA A 1 92 ? 27.782 15.627 15.775 1.00 16.66 122 ALA A CA 1
ATOM 1118 C C . ALA A 1 92 ? 26.925 16.690 15.101 1.00 16.37 122 ALA A C 1
ATOM 1119 O O . ALA A 1 92 ? 27.371 17.828 14.914 1.00 17.99 122 ALA A O 1
ATOM 1126 N N . ILE A 1 93 ? 25.701 16.342 14.707 1.00 15.73 123 ILE A N 1
ATOM 1127 C CA . ILE A 1 93 ? 24.796 17.337 14.144 1.00 15.93 123 ILE A CA 1
ATOM 1128 C C . ILE A 1 93 ? 24.533 18.441 15.162 1.00 17.36 123 ILE A C 1
ATOM 1129 O O . ILE A 1 93 ? 24.567 19.632 14.833 1.00 18.88 123 ILE A O 1
ATOM 1145 N N . ALA A 1 94 ? 24.274 18.058 16.413 1.00 18.80 124 ALA A N 1
ATOM 1146 C CA . ALA A 1 94 ? 23.991 19.034 17.455 1.00 20.57 124 ALA A CA 1
ATOM 1147 C C . ALA A 1 94 ? 25.199 19.917 17.725 1.00 22.52 124 ALA A C 1
ATOM 1148 O O . ALA A 1 94 ? 25.053 21.133 17.864 1.00 25.77 124 ALA A O 1
ATOM 1155 N N A GLN A 1 95 ? 26.398 19.331 17.772 0.66 23.01 125 GLN A N 1
ATOM 1156 N N B GLN A 1 95 ? 26.397 19.316 17.792 0.34 22.31 125 GLN A N 1
ATOM 1157 C CA A GLN A 1 95 ? 27.609 20.063 18.143 0.66 25.80 125 GLN A CA 1
ATOM 1158 C CA B GLN A 1 95 ? 27.613 20.049 18.145 0.34 23.20 125 GLN A CA 1
ATOM 1159 C C A GLN A 1 95 ? 28.107 20.940 17.007 0.66 25.78 125 GLN A C 1
ATOM 1160 C C B GLN A 1 95 ? 28.063 20.950 17.005 0.34 24.08 125 GLN A C 1
ATOM 1161 O O A GLN A 1 95 ? 28.497 22.090 17.226 0.66 26.62 125 GLN A O 1
ATOM 1162 O O B GLN A 1 95 ? 28.364 22.131 17.213 0.34 24.39 125 GLN A O 1
ATOM 1189 N N . LYS A 1 96 ? 28.154 20.396 15.800 1.00 24.62 126 LYS A N 1
ATOM 1190 C CA . LYS A 1 96 ? 28.824 21.054 14.697 1.00 26.71 126 LYS A CA 1
ATOM 1191 C C . LYS A 1 96 ? 27.914 21.964 13.903 1.00 27.85 126 LYS A C 1
ATOM 1192 O O . LYS A 1 96 ? 28.407 22.866 13.221 1.00 32.44 126 LYS A O 1
ATOM 1212 N N . ALA A 1 97 ? 26.607 21.749 13.965 1.00 25.19 127 ALA A N 1
ATOM 1213 C CA . ALA A 1 97 ? 25.673 22.563 13.216 1.00 24.33 127 ALA A CA 1
ATOM 1214 C C . ALA A 1 97 ? 24.604 23.221 14.070 1.00 23.34 127 ALA A C 1
ATOM 1215 O O . ALA A 1 97 ? 23.904 24.102 13.567 1.00 24.05 127 ALA A O 1
ATOM 1222 N N . LYS A 1 98 ? 24.474 22.835 15.339 1.00 23.50 128 LYS A N 1
ATOM 1223 C CA . LYS A 1 98 ? 23.495 23.414 16.264 1.00 25.03 128 LYS A CA 1
ATOM 1224 C C . LYS A 1 98 ? 22.056 23.217 15.787 1.00 23.28 128 LYS A C 1
ATOM 1225 O O . LYS A 1 98 ? 21.175 23.995 16.123 1.00 24.51 128 LYS A O 1
ATOM 1244 N N . LEU A 1 99 ? 21.793 22.162 15.026 1.00 20.81 129 LEU A N 1
ATOM 1245 C CA . LEU A 1 99 ? 20.452 21.956 14.489 1.00 20.41 129 LEU A CA 1
ATOM 1246 C C . LEU A 1 99 ? 19.570 21.164 15.434 1.00 19.98 129 LEU A C 1
ATOM 1247 O O . LEU A 1 99 ? 18.338 21.191 15.294 1.00 21.00 129 LEU A O 1
ATOM 1263 N N . ILE A 1 100 ? 20.182 20.467 16.381 1.00 20.13 130 ILE A N 1
ATOM 1264 C CA . ILE A 1 100 ? 19.526 19.628 17.373 1.00 21.14 130 ILE A CA 1
ATOM 1265 C C . ILE A 1 100 ? 20.011 20.098 18.737 1.00 21.49 130 ILE A C 1
ATOM 1266 O O . ILE A 1 100 ? 21.198 20.391 18.909 1.00 22.41 130 ILE A O 1
ATOM 1282 N N . GLU A 1 101 ? 19.118 20.171 19.713 1.00 22.65 131 GLU A N 1
ATOM 1283 C CA . GLU A 1 101 ? 19.556 20.511 21.063 1.00 25.38 131 GLU A CA 1
ATOM 1284 C C . GLU A 1 101 ? 20.476 19.421 21.616 1.00 24.79 131 GLU A C 1
ATOM 1285 O O . GLU A 1 101 ? 20.324 18.235 21.316 1.00 23.17 131 GLU A O 1
ATOM 1297 N N . THR A 1 102 ? 21.440 19.838 22.446 1.00 25.18 132 THR A N 1
ATOM 1298 C CA . THR A 1 102 ? 22.489 18.902 22.847 1.00 27.61 132 THR A CA 1
ATOM 1299 C C . THR A 1 102 ? 21.984 17.806 23.775 1.00 27.34 132 THR A C 1
ATOM 1300 O O . THR A 1 102 ? 22.634 16.758 23.865 1.00 27.32 132 THR A O 1
ATOM 1311 N N . ASP A 1 103 ? 20.854 18.012 24.459 1.00 27.53 133 ASP A N 1
ATOM 1312 C CA . ASP A 1 103 ? 20.286 17.012 25.360 1.00 26.28 133 ASP A CA 1
ATOM 1313 C C . ASP A 1 103 ? 19.265 16.106 24.679 1.00 23.79 133 ASP A C 1
ATOM 1314 O O . ASP A 1 103 ? 18.415 15.530 25.363 1.00 24.92 133 ASP A O 1
ATOM 1323 N N . TRP A 1 104 ? 19.348 15.967 23.356 1.00 22.17 134 TRP A N 1
ATOM 1324 C CA . TRP A 1 104 ? 18.371 15.199 22.584 1.00 20.31 134 TRP A CA 1
ATOM 1325 C C . TRP A 1 104 ? 18.228 13.767 23.092 1.00 19.74 134 TRP A C 1
ATOM 1326 O O . TRP A 1 104 ? 17.131 13.200 23.053 1.00 19.76 134 TRP A O 1
ATOM 1347 N N . GLU A 1 105 ? 19.322 13.149 23.560 1.00 19.36 135 GLU A N 1
ATOM 1348 C CA . GLU A 1 105 ? 19.298 11.702 23.765 1.00 21.78 135 GLU A CA 1
ATOM 1349 C C . GLU A 1 105 ? 18.344 11.310 24.887 1.00 23.32 135 GLU A C 1
ATOM 1350 O O . GLU A 1 105 ? 17.790 10.204 24.871 1.00 23.52 135 GLU A O 1
ATOM 1362 N N . LYS A 1 106 ? 18.118 12.194 25.856 1.00 23.95 136 LYS A N 1
ATOM 1363 C CA . LYS A 1 106 ? 17.202 11.882 26.936 1.00 27.10 136 LYS A CA 1
ATOM 1364 C C . LYS A 1 106 ? 15.749 12.228 26.616 1.00 26.56 136 LYS A C 1
ATOM 1365 O O . LYS A 1 106 ? 14.873 11.973 27.449 1.00 28.05 136 LYS A O 1
ATOM 1384 N N . ARG A 1 107 ? 15.457 12.756 25.422 1.00 24.56 137 ARG A N 1
ATOM 1385 C CA . ARG A 1 107 ? 14.083 13.159 25.133 1.00 24.33 137 ARG A CA 1
ATOM 1386 C C . ARG A 1 107 ? 13.187 11.974 24.841 1.00 22.88 137 ARG A C 1
ATOM 1387 O O . ARG A 1 107 ? 11.970 12.092 24.993 1.00 26.64 137 ARG A O 1
ATOM 1408 N N . LEU A 1 108 ? 13.744 10.870 24.349 1.00 21.17 138 LEU A N 1
ATOM 1409 C CA . LEU A 1 108 ? 12.970 9.680 24.050 1.00 20.99 138 LEU A CA 1
ATOM 1410 C C . LEU A 1 108 ? 13.511 8.487 24.843 1.00 21.35 138 LEU A C 1
ATOM 1411 O O . LEU A 1 108 ? 14.706 8.435 25.183 1.00 22.43 138 LEU A O 1
ATOM 1427 N N . PRO A 1 109 ? 12.665 7.502 25.131 1.00 23.04 139 PRO A N 1
ATOM 1428 C CA . PRO A 1 109 ? 13.074 6.405 26.021 1.00 23.69 139 PRO A CA 1
ATOM 1429 C C . PRO A 1 109 ? 14.222 5.575 25.464 1.00 21.84 139 PRO A C 1
ATOM 1430 O O . PRO A 1 109 ? 14.457 5.496 24.254 1.00 19.88 139 PRO A O 1
ATOM 1441 N N . ASP A 1 110 ? 14.920 4.907 26.383 1.00 22.40 140 ASP A N 1
ATOM 1442 C CA . ASP A 1 110 ? 15.909 3.895 26.020 1.00 23.05 140 ASP A CA 1
ATOM 1443 C C . ASP A 1 110 ? 17.027 4.493 25.163 1.00 20.98 140 ASP A C 1
ATOM 1444 O O . ASP A 1 110 ? 17.389 3.959 24.121 1.00 19.87 140 ASP A O 1
ATOM 1453 N N . ASN A 1 111 ? 17.568 5.628 25.610 1.00 21.20 141 ASN A N 1
ATOM 1454 C CA . ASN A 1 111 ? 18.641 6.322 24.896 1.00 21.45 141 ASN A CA 1
ATOM 1455 C C . ASN A 1 111 ? 18.199 6.749 23.497 1.00 18.50 141 ASN A C 1
ATOM 1456 O O . ASN A 1 111 ? 19.002 6.818 22.575 1.00 18.34 141 ASN A O 1
ATOM 1467 N N . SER A 1 112 ? 16.917 7.069 23.332 1.00 16.77 142 SER A N 1
ATOM 1468 C CA . SER A 1 112 ? 16.364 7.456 22.031 1.00 15.70 142 SER A CA 1
ATOM 1469 C C . SER A 1 112 ? 16.592 6.391 20.966 1.00 14.16 142 SER A C 1
ATOM 1470 O O . SER A 1 112 ? 16.757 6.709 19.785 1.00 14.03 142 SER A O 1
ATOM 1478 N N . ALA A 1 113 ? 16.518 5.130 21.381 1.00 14.73 143 ALA A N 1
ATOM 1479 C CA . ALA A 1 113 ? 16.656 3.992 20.471 1.00 14.73 143 ALA A CA 1
ATOM 1480 C C . ALA A 1 113 ? 15.443 3.078 20.654 1.00 14.49 143 ALA A C 1
ATOM 1481 O O . ALA A 1 113 ? 15.405 2.266 21.595 1.00 16.58 143 ALA A O 1
ATOM 1488 N N . PRO A 1 114 ? 14.420 3.181 19.794 1.00 13.99 144 PRO A N 1
ATOM 1489 C CA . PRO A 1 114 ? 13.221 2.332 19.944 1.00 14.40 144 PRO A CA 1
ATOM 1490 C C . PRO A 1 114 ? 13.440 0.880 19.584 1.00 12.77 144 PRO A C 1
ATOM 1491 O O . PRO A 1 114 ? 12.578 0.049 19.879 1.00 14.62 144 PRO A O 1
ATOM 1502 N N . TYR A 1 115 ? 14.556 0.547 18.956 1.00 12.16 145 TYR A N 1
ATOM 1503 C CA . TYR A 1 115 ? 14.939 -0.833 18.726 1.00 11.31 145 TYR A CA 1
ATOM 1504 C C . TYR A 1 115 ? 16.450 -0.913 18.841 1.00 11.92 145 TYR A C 1
ATOM 1505 O O . TYR A 1 115 ? 17.143 0.113 18.854 1.00 12.76 145 TYR A O 1
ATOM 1523 N N . THR A 1 116 ? 16.966 -2.139 18.915 1.00 11.65 146 THR A N 1
ATOM 1524 C CA . THR A 1 116 ? 18.396 -2.359 18.878 1.00 11.40 146 THR A CA 1
ATOM 1525 C C . THR A 1 116 ? 18.716 -3.431 17.863 1.00 10.79 146 THR A C 1
ATOM 1526 O O . THR A 1 116 ? 17.849 -4.093 17.313 1.00 11.83 146 THR A O 1
ATOM 1537 N N . SER A 1 117 ? 20.008 -3.611 17.640 1.00 10.88 147 SER A N 1
ATOM 1538 C CA . SER A 1 117 ? 20.497 -4.722 16.863 1.00 10.44 147 SER A CA 1
ATOM 1539 C C . SER A 1 117 ? 21.836 -5.151 17.428 1.00 10.11 147 SER A C 1
ATOM 1540 O O . SER A 1 117 ? 22.192 -4.808 18.555 1.00 10.82 147 SER A O 1
ATOM 1548 N N . THR A 1 118 ? 22.559 -5.945 16.653 1.00 10.30 148 THR A N 1
ATOM 1549 C CA . THR A 1 118 ? 23.871 -6.420 17.045 1.00 10.64 148 THR A CA 1
ATOM 1550 C C . THR A 1 118 ? 24.602 -6.791 15.782 1.00 9.51 148 THR A C 1
ATOM 1551 O O . THR A 1 118 ? 24.064 -6.675 14.685 1.00 10.46 148 THR A O 1
ATOM 1562 N N . ILE A 1 119 ? 25.848 -7.219 15.934 1.00 9.46 149 ILE A N 1
ATOM 1563 C CA . ILE A 1 119 ? 26.716 -7.612 14.832 1.00 9.47 149 ILE A CA 1
ATOM 1564 C C . ILE A 1 119 ? 26.891 -9.119 14.876 1.00 9.61 149 ILE A C 1
ATOM 1565 O O . ILE A 1 119 ? 27.268 -9.674 15.904 1.00 10.53 149 ILE A O 1
ATOM 1581 N N . VAL A 1 120 ? 26.618 -9.771 13.752 1.00 9.74 150 VAL A N 1
ATOM 1582 C CA . VAL A 1 120 ? 26.782 -11.209 13.599 1.00 9.59 150 VAL A CA 1
ATOM 1583 C C . VAL A 1 120 ? 27.618 -11.452 12.352 1.00 9.54 150 VAL A C 1
ATOM 1584 O O . VAL A 1 120 ? 27.925 -10.537 11.603 1.00 10.91 150 VAL A O 1
ATOM 1597 N N . PHE A 1 121 ? 27.964 -12.704 12.122 1.00 9.37 151 PHE A N 1
ATOM 1598 C CA . PHE A 1 121 ? 28.659 -13.083 10.907 1.00 10.07 151 PHE A CA 1
ATOM 1599 C C . PHE A 1 121 ? 27.666 -13.735 9.947 1.00 9.98 151 PHE A C 1
ATOM 1600 O O . PHE A 1 121 ? 26.866 -14.578 10.336 1.00 12.13 151 PHE A O 1
ATOM 1617 N N . LEU A 1 122 ? 27.754 -13.391 8.669 1.00 9.78 152 LEU A N 1
ATOM 1618 C CA . LEU A 1 122 ? 27.036 -14.113 7.626 1.00 10.12 152 LEU A CA 1
ATOM 1619 C C . LEU A 1 122 ? 28.065 -14.856 6.786 1.00 9.86 152 LEU A C 1
ATOM 1620 O O . LEU A 1 122 ? 29.009 -14.245 6.299 1.00 10.62 152 LEU A O 1
ATOM 1636 N N . VAL A 1 123 ? 27.898 -16.172 6.657 1.00 10.46 153 VAL A N 1
ATOM 1637 C CA . VAL A 1 123 ? 28.812 -17.010 5.883 1.00 10.66 153 VAL A CA 1
ATOM 1638 C C . VAL A 1 123 ? 28.029 -17.675 4.766 1.00 11.11 153 VAL A C 1
ATOM 1639 O O . VAL A 1 123 ? 26.800 -17.654 4.744 1.00 11.95 153 VAL A O 1
ATOM 1652 N N . ARG A 1 124 ? 28.752 -18.304 3.850 1.00 11.63 154 ARG A N 1
ATOM 1653 C CA . ARG A 1 124 ? 28.136 -18.997 2.738 1.00 12.98 154 ARG A CA 1
ATOM 1654 C C . ARG A 1 124 ? 27.731 -20.426 3.141 1.00 13.78 154 ARG A C 1
ATOM 1655 O O . ARG A 1 124 ? 28.153 -20.954 4.171 1.00 14.16 154 ARG A O 1
ATOM 1676 N N . LYS A 1 125 ? 26.880 -21.023 2.313 1.00 16.59 155 LYS A N 1
ATOM 1677 C CA . LYS A 1 125 ? 26.294 -22.331 2.571 1.00 18.80 155 LYS A CA 1
ATOM 1678 C C . LYS A 1 125 ? 27.375 -23.321 2.925 1.00 17.05 155 LYS A C 1
ATOM 1679 O O . LYS A 1 125 ? 28.389 -23.434 2.228 1.00 19.85 155 LYS A O 1
ATOM 1698 N N . GLY A 1 126 ? 27.161 -24.029 4.028 1.00 18.83 156 GLY A N 1
ATOM 1699 C CA . GLY A 1 126 ? 28.086 -25.018 4.498 1.00 21.37 156 GLY A CA 1
ATOM 1700 C C . GLY A 1 126 ? 29.218 -24.494 5.333 1.00 21.68 156 GLY A C 1
ATOM 1701 O O . GLY A 1 126 ? 29.994 -25.303 5.846 1.00 23.27 156 GLY A O 1
ATOM 1705 N N . ASN A 1 127 ? 29.348 -23.170 5.485 1.00 17.34 157 ASN A N 1
ATOM 1706 C CA . ASN A 1 127 ? 30.415 -22.560 6.275 1.00 15.19 157 ASN A CA 1
ATOM 1707 C C . ASN A 1 127 ? 31.753 -23.210 5.915 1.00 16.25 157 ASN A C 1
ATOM 1708 O O . ASN A 1 127 ? 32.393 -23.843 6.763 1.00 16.85 157 ASN A O 1
ATOM 1719 N N . PRO A 1 128 ? 32.166 -23.124 4.652 1.00 16.59 158 PRO A N 1
ATOM 1720 C CA . PRO A 1 128 ? 33.337 -23.885 4.182 1.00 19.08 158 PRO A CA 1
ATOM 1721 C C . PRO A 1 128 ? 34.646 -23.503 4.839 1.00 19.55 158 PRO A C 1
ATOM 1722 O O . PRO A 1 128 ? 35.583 -24.313 4.824 1.00 23.55 158 PRO A O 1
ATOM 1733 N N . LYS A 1 129 ? 34.780 -22.287 5.352 1.00 17.46 159 LYS A N 1
ATOM 1734 C CA A LYS A 1 129 ? 35.982 -21.884 6.068 0.44 18.28 159 LYS A CA 1
ATOM 1735 C CA B LYS A 1 129 ? 35.983 -21.885 6.067 0.56 18.18 159 LYS A CA 1
ATOM 1736 C C . LYS A 1 129 ? 35.886 -22.183 7.560 1.00 17.26 159 LYS A C 1
ATOM 1737 O O . LYS A 1 129 ? 36.823 -21.885 8.301 1.00 18.05 159 LYS A O 1
ATOM 1772 N N . ASN A 1 130 ? 34.779 -22.773 8.025 1.00 14.49 160 ASN A N 1
ATOM 1773 C CA . ASN A 1 130 ? 34.654 -23.164 9.429 1.00 14.66 160 ASN A CA 1
ATOM 1774 C C . ASN A 1 130 ? 34.851 -21.970 10.360 1.00 12.88 160 ASN A C 1
ATOM 1775 O O . ASN A 1 130 ? 35.651 -22.014 11.305 1.00 14.10 160 ASN A O 1
ATOM 1786 N N . ILE A 1 131 ? 34.114 -20.909 10.082 1.00 12.30 161 ILE A N 1
ATOM 1787 C CA . ILE A 1 131 ? 34.180 -19.685 10.853 1.00 12.94 161 ILE A CA 1
ATOM 1788 C C . ILE A 1 131 ? 33.162 -19.766 11.983 1.00 13.64 161 ILE A C 1
ATOM 1789 O O . ILE A 1 131 ? 31.966 -19.941 11.747 1.00 16.14 161 ILE A O 1
ATOM 1805 N N . HIS A 1 132 ? 33.624 -19.621 13.212 1.00 12.75 162 HIS A N 1
ATOM 1806 C CA . HIS A 1 132 ? 32.740 -19.685 14.376 1.00 13.38 162 HIS A CA 1
ATOM 1807 C C . HIS A 1 132 ? 32.865 -18.524 15.339 1.00 13.30 162 HIS A C 1
ATOM 1808 O O . HIS A 1 132 ? 31.956 -18.315 16.152 1.00 15.17 162 HIS A O 1
ATOM 1821 N N . ASP A 1 133 ? 33.944 -17.766 15.294 1.00 12.48 163 ASP A N 1
ATOM 1822 C CA . ASP A 1 133 ? 34.166 -16.724 16.278 1.00 11.69 163 ASP A CA 1
ATOM 1823 C C . ASP A 1 133 ? 35.220 -15.782 15.719 1.00 11.34 163 ASP A C 1
ATOM 1824 O O . ASP A 1 133 ? 35.846 -16.067 14.692 1.00 11.50 163 ASP A O 1
ATOM 1833 N N . TRP A 1 134 ? 35.413 -14.661 16.412 1.00 11.17 164 TRP A N 1
ATOM 1834 C CA . TRP A 1 134 ? 36.339 -13.619 15.980 1.00 11.11 164 TRP A CA 1
ATOM 1835 C C . TRP A 1 134 ? 37.711 -14.129 15.563 1.00 10.99 164 TRP A C 1
ATOM 1836 O O . TRP A 1 134 ? 38.197 -13.679 14.518 1.00 12.18 164 TRP A O 1
ATOM 1857 N N . PRO A 1 135 ? 38.361 -15.066 16.266 1.00 11.14 165 PRO A N 1
ATOM 1858 C CA . PRO A 1 135 ? 39.709 -15.479 15.839 1.00 11.43 165 PRO A CA 1
ATOM 1859 C C . PRO A 1 135 ? 39.732 -16.071 14.429 1.00 11.19 165 PRO A C 1
ATOM 1860 O O . PRO A 1 135 ? 40.751 -15.979 13.724 1.00 12.17 165 PRO A O 1
ATOM 1871 N N . ASP A 1 136 ? 38.643 -16.687 13.972 1.00 11.00 166 ASP A N 1
ATOM 1872 C CA . ASP A 1 136 ? 38.631 -17.272 12.638 1.00 10.90 166 ASP A CA 1
ATOM 1873 C C . ASP A 1 136 ? 38.754 -16.236 11.539 1.00 10.88 166 ASP A C 1
ATOM 1874 O O . ASP A 1 136 ? 39.209 -16.571 10.447 1.00 12.42 166 ASP A O 1
ATOM 1883 N N . LEU A 1 137 ? 38.364 -14.995 11.807 1.00 10.53 167 LEU A N 1
ATOM 1884 C CA . LEU A 1 137 ? 38.459 -13.940 10.807 1.00 11.00 167 LEU A CA 1
ATOM 1885 C C . LEU A 1 137 ? 39.888 -13.607 10.445 1.00 11.36 167 LEU A C 1
ATOM 1886 O O . LEU A 1 137 ? 40.105 -12.989 9.406 1.00 13.13 167 LEU A O 1
ATOM 1902 N N . LEU A 1 138 ? 40.844 -13.969 11.301 1.00 11.10 168 LEU A N 1
ATOM 1903 C CA . LEU A 1 138 ? 42.250 -13.674 11.087 1.00 11.73 168 LEU A CA 1
ATOM 1904 C C . LEU A 1 138 ? 42.981 -14.780 10.338 1.00 12.29 168 LEU A C 1
ATOM 1905 O O . LEU A 1 138 ? 44.152 -14.592 9.986 1.00 14.96 168 LEU A O 1
ATOM 1921 N N . ARG A 1 139 ? 42.357 -15.927 10.128 1.00 12.34 169 ARG A N 1
ATOM 1922 C CA . ARG A 1 139 ? 43.044 -17.051 9.518 1.00 12.40 169 ARG A CA 1
ATOM 1923 C C . ARG A 1 139 ? 43.371 -16.778 8.059 1.00 13.06 169 ARG A C 1
ATOM 1924 O O . ARG A 1 139 ? 42.713 -16.006 7.357 1.00 12.92 169 ARG A O 1
ATOM 1945 N N . SER A 1 140 ? 44.434 -17.416 7.601 1.00 14.84 170 SER A N 1
ATOM 1946 C CA . SER A 1 140 ? 44.921 -17.161 6.272 1.00 17.26 170 SER A CA 1
ATOM 1947 C C . SER A 1 140 ? 43.886 -17.592 5.253 1.00 17.52 170 SER A C 1
ATOM 1948 O O . SER A 1 140 ? 43.268 -18.654 5.370 1.00 20.03 170 SER A O 1
ATOM 1956 N N . GLY A 1 141 ? 43.680 -16.753 4.250 1.00 18.47 171 GLY A N 1
ATOM 1957 C CA . GLY A 1 141 ? 42.754 -17.087 3.184 1.00 19.08 171 GLY A CA 1
ATOM 1958 C C . GLY A 1 141 ? 41.301 -16.790 3.484 1.00 18.22 171 GLY A C 1
ATOM 1959 O O . GLY A 1 141 ? 40.439 -17.076 2.641 1.00 23.25 171 GLY A O 1
ATOM 1963 N N . VAL A 1 142 ? 40.988 -16.212 4.637 1.00 14.74 172 VAL A N 1
ATOM 1964 C CA . VAL A 1 142 ? 39.632 -15.787 4.929 1.00 12.96 172 VAL A CA 1
ATOM 1965 C C . VAL A 1 142 ? 39.487 -14.341 4.483 1.00 12.94 172 VAL A C 1
ATOM 1966 O O . VAL A 1 142 ? 40.273 -13.481 4.883 1.00 15.58 172 VAL A O 1
ATOM 1979 N N . ALA A 1 143 ? 38.500 -14.071 3.634 1.00 11.64 173 ALA A N 1
ATOM 1980 C CA . ALA A 1 143 ? 38.216 -12.715 3.174 1.00 12.08 173 ALA A CA 1
ATOM 1981 C C . ALA A 1 143 ? 36.967 -12.184 3.881 1.00 11.31 173 ALA A C 1
ATOM 1982 O O . ALA A 1 143 ? 35.889 -12.808 3.830 1.00 11.80 173 ALA A O 1
ATOM 1989 N N . VAL A 1 144 ? 37.124 -11.048 4.551 1.00 10.59 174 VAL A N 1
ATOM 1990 C CA . VAL A 1 144 ? 36.105 -10.455 5.423 1.00 10.71 174 VAL A CA 1
ATOM 1991 C C . VAL A 1 144 ? 35.567 -9.191 4.786 1.00 10.35 174 VAL A C 1
ATOM 1992 O O . VAL A 1 144 ? 36.332 -8.289 4.446 1.00 12.21 174 VAL A O 1
ATOM 2005 N N . VAL A 1 145 ? 34.251 -9.119 4.666 1.00 10.38 175 VAL A N 1
ATOM 2006 C CA . VAL A 1 145 ? 33.564 -7.938 4.151 1.00 10.41 175 VAL A CA 1
ATOM 2007 C C . VAL A 1 145 ? 33.030 -7.131 5.323 1.00 10.53 175 VAL A C 1
ATOM 2008 O O . VAL A 1 145 ? 32.275 -7.647 6.148 1.00 10.64 175 VAL A O 1
ATOM 2021 N N . THR A 1 146 ? 33.417 -5.858 5.378 1.00 10.98 176 THR A N 1
ATOM 2022 C CA . THR A 1 146 ? 32.924 -4.948 6.415 1.00 11.44 176 THR A CA 1
ATOM 2023 C C . THR A 1 146 ? 32.995 -3.556 5.804 1.00 11.97 176 THR A C 1
ATOM 2024 O O . THR A 1 146 ? 33.914 -3.296 5.025 1.00 13.55 176 THR A O 1
ATOM 2035 N N . PRO A 1 147 ? 32.048 -2.665 6.108 1.00 10.97 177 PRO A N 1
ATOM 2036 C CA . PRO A 1 147 ? 32.017 -1.344 5.470 1.00 11.55 177 PRO A CA 1
ATOM 2037 C C . PRO A 1 147 ? 33.063 -0.389 6.061 1.00 10.81 177 PRO A C 1
ATOM 2038 O O . PRO A 1 147 ? 33.817 -0.717 6.994 1.00 11.24 177 PRO A O 1
ATOM 2049 N N . ASN A 1 148 ? 33.081 0.803 5.492 1.00 10.87 178 ASN A N 1
ATOM 2050 C CA . ASN A 1 148 ? 34.075 1.837 5.810 1.00 11.11 178 ASN A CA 1
ATOM 2051 C C . ASN A 1 148 ? 33.723 2.603 7.087 1.00 10.06 178 ASN A C 1
ATOM 2052 O O . ASN A 1 148 ? 32.696 3.292 7.123 1.00 11.13 178 ASN A O 1
ATOM 2063 N N . PRO A 1 149 ? 34.535 2.520 8.151 1.00 10.44 179 PRO A N 1
ATOM 2064 C CA . PRO A 1 149 ? 34.232 3.281 9.372 1.00 11.60 179 PRO A CA 1
ATOM 2065 C C . PRO A 1 149 ? 34.123 4.774 9.185 1.00 11.80 179 PRO A C 1
ATOM 2066 O O . PRO A 1 149 ? 33.524 5.441 10.035 1.00 13.47 179 PRO A O 1
ATOM 2077 N N . LYS A 1 150 ? 34.699 5.340 8.129 1.00 11.94 180 LYS A N 1
ATOM 2078 C CA . LYS A 1 150 ? 34.652 6.787 7.932 1.00 12.85 180 LYS A CA 1
ATOM 2079 C C . LYS A 1 150 ? 33.300 7.261 7.435 1.00 12.68 180 LYS A C 1
ATOM 2080 O O . LYS A 1 150 ? 33.021 8.462 7.508 1.00 14.76 180 LYS A O 1
ATOM 2099 N N . THR A 1 151 ? 32.458 6.359 6.943 1.00 12.25 181 THR A N 1
ATOM 2100 C CA . THR A 1 151 ? 31.164 6.731 6.364 1.00 13.22 181 THR A CA 1
ATOM 2101 C C . THR A 1 151 ? 29.982 5.983 6.961 1.00 11.99 181 THR A C 1
ATOM 2102 O O . THR A 1 151 ? 28.865 6.508 6.944 1.00 13.12 181 THR A O 1
ATOM 2113 N N . SER A 1 152 ? 30.210 4.735 7.398 1.00 10.92 182 SER A N 1
ATOM 2114 C CA . SER A 1 152 ? 29.163 3.831 7.851 1.00 10.12 182 SER A CA 1
ATOM 2115 C C . SER A 1 152 ? 29.150 3.697 9.377 1.00 10.43 182 SER A C 1
ATOM 2116 O O . SER A 1 152 ? 30.208 3.594 10.018 1.00 11.14 182 SER A O 1
ATOM 2124 N N . GLY A 1 153 ? 27.941 3.654 9.936 1.00 9.91 183 GLY A N 1
ATOM 2125 C CA . GLY A 1 153 ? 27.768 3.364 11.351 1.00 10.06 183 GLY A CA 1
ATOM 2126 C C . GLY A 1 153 ? 27.959 1.899 11.702 1.00 9.28 183 GLY A C 1
ATOM 2127 O O . GLY A 1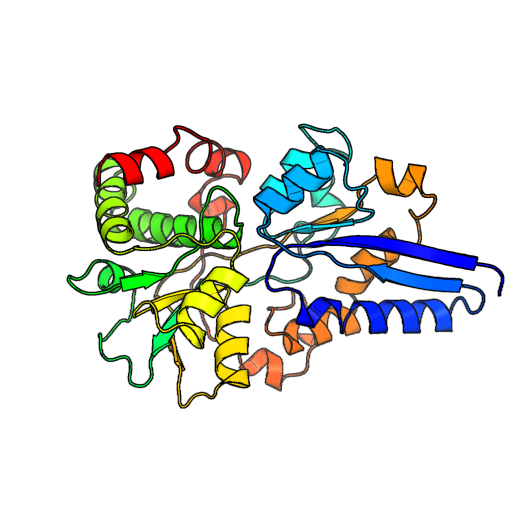 153 ? 28.672 1.565 12.646 1.00 10.02 183 GLY A O 1
ATOM 2131 N N . GLY A 1 154 ? 27.341 1.007 10.936 1.00 9.80 184 GLY A N 1
ATOM 2132 C CA . GLY A 1 154 ? 27.581 -0.411 11.142 1.00 9.61 184 GLY A CA 1
ATOM 2133 C C . GLY A 1 154 ? 29.046 -0.775 11.078 1.00 9.36 184 GLY A C 1
ATOM 2134 O O . GLY A 1 154 ? 29.530 -1.605 11.836 1.00 9.69 184 GLY A O 1
ATOM 2138 N N . ALA A 1 155 ? 29.798 -0.111 10.186 1.00 9.00 185 ALA A N 1
ATOM 2139 C CA . ALA A 1 155 ? 31.234 -0.349 10.120 1.00 9.32 185 ALA A CA 1
ATOM 2140 C C . ALA A 1 155 ? 31.920 -0.085 11.446 1.00 8.95 185 ALA A C 1
ATOM 2141 O O . ALA A 1 155 ? 32.895 -0.761 11.796 1.00 9.77 185 ALA A O 1
ATOM 2148 N N . ARG A 1 156 ? 31.467 0.958 12.145 1.00 8.94 186 ARG A N 1
ATOM 2149 C CA . ARG A 1 156 ? 32.009 1.316 13.440 1.00 8.96 186 ARG A CA 1
ATOM 2150 C C . ARG A 1 156 ? 31.575 0.340 14.515 1.00 8.77 186 ARG A C 1
ATOM 2151 O O . ARG A 1 156 ? 32.395 -0.083 15.333 1.00 9.54 186 ARG A O 1
ATOM 2172 N N . TRP A 1 157 ? 30.296 -0.062 14.532 1.00 9.11 187 TRP A N 1
ATOM 2173 C CA . TRP A 1 157 ? 29.884 -1.108 15.456 1.00 8.87 187 TRP A CA 1
ATOM 2174 C C . TRP A 1 157 ? 30.712 -2.368 15.242 1.00 8.58 187 TRP A C 1
ATOM 2175 O O . TRP A 1 157 ? 31.089 -3.029 16.204 1.00 9.23 187 TRP A O 1
ATOM 2196 N N . ASN A 1 158 ? 30.951 -2.737 13.972 1.00 8.43 188 ASN A N 1
ATOM 2197 C CA . ASN A 1 158 ? 31.709 -3.944 13.675 1.00 8.81 188 ASN A CA 1
ATOM 2198 C C . ASN A 1 158 ? 33.104 -3.862 14.275 1.00 8.93 188 ASN A C 1
ATOM 2199 O O . ASN A 1 158 ? 33.595 -4.799 14.914 1.00 9.19 188 ASN A O 1
ATOM 2210 N N . TYR A 1 159 ? 33.778 -2.745 14.019 1.00 8.76 189 TYR A N 1
ATOM 2211 C CA . TYR A 1 159 ? 35.115 -2.522 14.564 1.00 9.08 189 TYR A CA 1
ATOM 2212 C C . TYR A 1 159 ? 35.112 -2.568 16.085 1.00 8.83 189 TYR A C 1
ATOM 2213 O O . TYR A 1 159 ? 35.993 -3.173 16.698 1.00 9.61 189 TYR A O 1
ATOM 2231 N N . LEU A 1 160 ? 34.139 -1.907 16.707 1.00 9.02 190 LEU A N 1
ATOM 2232 C CA . LEU A 1 160 ? 34.107 -1.866 18.164 1.00 8.86 190 LEU A CA 1
ATOM 2233 C C . LEU A 1 160 ? 33.820 -3.229 18.767 1.00 9.69 190 LEU A C 1
ATOM 2234 O O . LEU A 1 160 ? 34.355 -3.545 19.832 1.00 10.06 190 LEU A O 1
ATOM 2250 N N . ALA A 1 161 ? 33.001 -4.046 18.107 1.00 9.28 191 ALA A N 1
ATOM 2251 C CA . ALA A 1 161 ? 32.791 -5.408 18.565 1.00 9.76 191 ALA A CA 1
ATOM 2252 C C . ALA A 1 161 ? 34.098 -6.202 18.515 1.00 9.56 191 ALA A C 1
ATOM 2253 O O . ALA A 1 161 ? 34.437 -6.922 19.455 1.00 10.10 191 ALA A O 1
ATOM 2260 N N . ALA A 1 162 ? 34.844 -6.089 17.414 1.00 9.66 192 ALA A N 1
ATOM 2261 C CA . ALA A 1 162 ? 36.125 -6.777 17.311 1.00 9.76 192 ALA A CA 1
ATOM 2262 C C . ALA A 1 162 ? 37.086 -6.295 18.391 1.00 9.87 192 ALA A C 1
ATOM 2263 O O . ALA A 1 162 ? 37.778 -7.092 19.034 1.00 10.68 192 ALA A O 1
ATOM 2270 N N . TRP A 1 163 ? 37.134 -4.980 18.610 1.00 9.81 193 TRP A N 1
ATOM 2271 C CA . TRP A 1 163 ? 38.031 -4.431 19.617 1.00 10.30 193 TRP A CA 1
ATOM 2272 C C . TRP A 1 163 ? 37.637 -4.935 20.998 1.00 10.19 193 TRP A C 1
ATOM 2273 O O . TRP A 1 163 ? 38.496 -5.313 21.800 1.00 11.13 193 TRP A O 1
ATOM 2294 N N . ALA A 1 164 ? 36.338 -4.928 21.307 1.00 10.34 194 ALA A N 1
ATOM 2295 C CA . ALA A 1 164 ? 35.883 -5.397 22.614 1.00 10.66 194 ALA A CA 1
ATOM 2296 C C . ALA A 1 164 ? 36.254 -6.859 22.839 1.00 10.87 194 ALA A C 1
ATOM 2297 O O . ALA A 1 164 ? 36.624 -7.245 23.947 1.00 11.50 194 ALA A O 1
ATOM 2304 N N . TYR A 1 165 ? 36.158 -7.681 21.799 1.00 10.57 195 TYR A N 1
ATOM 2305 C CA . TYR A 1 165 ? 36.581 -9.076 21.925 1.00 11.07 195 TYR A CA 1
ATOM 2306 C C . TYR A 1 165 ? 38.061 -9.158 22.275 1.00 10.83 195 TYR A C 1
ATOM 2307 O O . TYR A 1 165 ? 38.461 -9.867 23.196 1.00 11.70 195 TYR A O 1
ATOM 2325 N N . ALA A 1 166 ? 38.882 -8.441 21.517 1.00 10.80 196 ALA A N 1
ATOM 2326 C CA . ALA A 1 166 ? 40.321 -8.441 21.752 1.00 10.80 196 ALA A CA 1
ATOM 2327 C C . ALA A 1 166 ? 40.665 -7.883 23.125 1.00 11.88 196 ALA A C 1
ATOM 2328 O O . ALA A 1 166 ? 41.535 -8.416 23.829 1.00 12.74 196 ALA A O 1
ATOM 2335 N N . ASP A 1 167 ? 39.967 -6.830 23.543 1.00 12.00 197 ASP A N 1
ATOM 2336 C CA . ASP A 1 167 ? 40.177 -6.292 24.875 1.00 13.74 197 ASP A CA 1
ATOM 2337 C C . ASP A 1 167 ? 39.924 -7.339 25.936 1.00 13.97 197 ASP A C 1
ATOM 2338 O O . ASP A 1 167 ? 40.655 -7.421 26.928 1.00 16.58 197 ASP A O 1
ATOM 2347 N N . HIS A 1 168 ? 38.889 -8.150 25.753 1.00 14.74 198 HIS A N 1
ATOM 2348 C CA . HIS A 1 168 ? 38.614 -9.215 26.698 1.00 17.14 198 HIS A CA 1
ATOM 2349 C C . HIS A 1 168 ? 39.734 -10.250 26.709 1.00 16.87 198 HIS A C 1
ATOM 2350 O O . HIS A 1 168 ? 40.271 -10.576 27.771 1.00 19.39 198 HIS A O 1
ATOM 2363 N N . ILE A 1 169 ? 40.086 -10.800 25.544 1.00 14.76 199 ILE A N 1
ATOM 2364 C CA . ILE A 1 169 ? 41.042 -11.903 25.544 1.00 16.36 199 ILE A CA 1
ATOM 2365 C C . ILE A 1 169 ? 42.435 -11.444 25.955 1.00 17.14 199 ILE A C 1
ATOM 2366 O O . ILE A 1 169 ? 43.188 -12.224 26.538 1.00 20.76 199 ILE A O 1
ATOM 2382 N N . PHE A 1 170 ? 42.789 -10.185 25.706 1.00 14.74 200 PHE A N 1
ATOM 2383 C CA . PHE A 1 170 ? 44.122 -9.663 26.026 1.00 16.03 200 PHE A CA 1
ATOM 2384 C C . PHE A 1 170 ? 44.130 -8.844 27.299 1.00 16.91 200 PHE A C 1
ATOM 2385 O O . PHE A 1 170 ? 45.136 -8.189 27.605 1.00 18.73 200 PHE A O 1
ATOM 2402 N N . LYS A 1 171 ? 43.034 -8.858 28.043 1.00 19.01 201 LYS A N 1
ATOM 2403 C CA . LYS A 1 171 ? 42.965 -8.127 29.311 1.00 21.05 201 LYS A CA 1
ATOM 2404 C C . LYS A 1 171 ? 43.451 -6.682 29.150 1.00 20.44 201 LYS A C 1
ATOM 2405 O O . LYS A 1 171 ? 44.199 -6.153 29.973 1.00 21.91 201 LYS A O 1
ATOM 2424 N N . GLY A 1 172 ? 43.011 -6.028 28.078 1.00 19.13 202 GLY A N 1
ATOM 2425 C CA . GLY A 1 172 ? 43.262 -4.613 27.921 1.00 19.27 202 GLY A CA 1
ATOM 2426 C C . GLY A 1 172 ? 44.612 -4.206 27.388 1.00 19.02 202 GLY A C 1
ATOM 2427 O O . GLY A 1 172 ? 44.896 -3.008 27.348 1.00 20.17 202 GLY A O 1
ATOM 2431 N N . ASP A 1 173 ? 45.461 -5.145 26.996 1.00 17.19 203 ASP A N 1
ATOM 2432 C CA . ASP A 1 173 ? 46.815 -4.820 26.549 1.00 17.63 203 ASP A CA 1
ATOM 2433 C C . ASP A 1 173 ? 46.750 -4.197 25.154 1.00 15.50 203 ASP A C 1
ATOM 2434 O O . ASP A 1 173 ? 46.493 -4.878 24.161 1.00 15.04 203 ASP A O 1
ATOM 2443 N N . ARG A 1 174 ? 46.984 -2.886 25.085 1.00 15.41 204 ARG A N 1
ATOM 2444 C CA . ARG A 1 174 ? 46.747 -2.132 23.862 1.00 13.91 204 ARG A CA 1
ATOM 2445 C C . ARG A 1 174 ? 47.601 -2.627 22.702 1.00 13.94 204 ARG A C 1
ATOM 2446 O O . ARG A 1 174 ? 47.123 -2.716 21.565 1.00 13.58 204 ARG A O 1
ATOM 2467 N N . GLU A 1 175 ? 48.864 -2.957 22.947 1.00 15.14 205 GLU A N 1
ATOM 2468 C CA . GLU A 1 175 ? 49.719 -3.365 21.842 1.00 15.70 205 GLU A CA 1
ATOM 2469 C C . GLU A 1 175 ? 49.241 -4.670 21.247 1.00 14.09 205 GLU A C 1
ATOM 2470 O O . GLU A 1 175 ? 49.301 -4.863 20.031 1.00 14.76 205 GLU A O 1
ATOM 2482 N N . ARG A 1 176 ? 48.754 -5.570 22.090 1.00 13.36 206 ARG A N 1
ATOM 2483 C CA . ARG A 1 176 ? 48.242 -6.844 21.599 1.00 13.52 206 ARG A CA 1
ATOM 2484 C C . ARG A 1 176 ? 46.922 -6.650 20.857 1.00 12.40 206 ARG A C 1
ATOM 2485 O O . ARG A 1 176 ? 46.673 -7.301 19.838 1.00 12.26 206 ARG A O 1
ATOM 2506 N N . ILE A 1 177 ? 46.069 -5.759 21.345 1.00 12.34 207 ILE A N 1
ATOM 2507 C CA . ILE A 1 177 ? 44.816 -5.473 20.647 1.00 11.75 207 ILE A CA 1
ATOM 2508 C C . ILE A 1 177 ? 45.109 -4.923 19.261 1.00 11.33 207 ILE A C 1
ATOM 2509 O O . ILE A 1 177 ? 44.492 -5.323 18.267 1.00 11.73 207 ILE A O 1
ATOM 2525 N N . LEU A 1 178 ? 46.042 -3.966 19.188 1.00 11.54 208 LEU A N 1
ATOM 2526 C CA . LEU A 1 178 ? 46.347 -3.349 17.908 1.00 11.77 208 LEU A CA 1
ATOM 2527 C C . LEU A 1 178 ? 46.864 -4.385 16.915 1.00 11.59 208 LEU A C 1
ATOM 2528 O O . LEU A 1 178 ? 46.481 -4.361 15.737 1.00 12.32 208 LEU A O 1
ATOM 2544 N N . ARG A 1 179 ? 47.710 -5.323 17.362 1.00 12.28 209 ARG A N 1
ATOM 2545 C CA . ARG A 1 179 ? 48.183 -6.348 16.436 1.00 12.72 209 ARG A CA 1
ATOM 2546 C C . ARG A 1 179 ? 47.037 -7.244 15.959 1.00 12.19 209 ARG A C 1
ATOM 2547 O O . ARG A 1 179 ? 47.004 -7.658 14.796 1.00 13.13 209 ARG A O 1
ATOM 2568 N N A TYR A 1 180 ? 46.084 -7.553 16.842 0.44 12.31 210 TYR A N 1
ATOM 2569 N N B TYR A 1 180 ? 46.081 -7.530 16.837 0.56 12.28 210 TYR A N 1
ATOM 2570 C CA A TYR A 1 180 ? 44.918 -8.342 16.441 0.44 11.98 210 TYR A CA 1
ATOM 2571 C CA B TYR A 1 180 ? 44.921 -8.335 16.466 0.56 12.07 210 TYR A CA 1
ATOM 2572 C C A TYR A 1 180 ? 44.101 -7.603 15.390 0.44 11.52 210 TYR A C 1
ATOM 2573 C C B TYR A 1 180 ? 44.069 -7.616 15.428 0.56 11.79 210 TYR A C 1
ATOM 2574 O O A TYR A 1 180 ? 43.682 -8.181 14.382 0.44 12.45 210 TYR A O 1
ATOM 2575 O O B TYR A 1 180 ? 43.612 -8.220 14.454 0.56 12.29 210 TYR A O 1
ATOM 2610 N N . MET A 1 181 ? 43.861 -6.314 15.615 1.00 11.58 211 MET A N 1
ATOM 2611 C CA . MET A 1 181 ? 43.068 -5.547 14.666 1.00 11.45 211 MET A CA 1
ATOM 2612 C C . MET A 1 181 ? 43.767 -5.454 13.318 1.00 11.20 211 MET A C 1
ATOM 2613 O O . MET A 1 181 ? 43.116 -5.452 12.271 1.00 11.59 211 MET A O 1
ATOM 2628 N N . GLN A 1 182 ? 45.093 -5.314 13.321 1.00 11.10 212 GLN A N 1
ATOM 2629 C CA . GLN A 1 182 ? 45.853 -5.336 12.076 1.00 11.72 212 GLN A CA 1
ATOM 2630 C C . GLN A 1 182 ? 45.687 -6.666 11.360 1.00 12.14 212 GLN A C 1
ATOM 2631 O O . GLN A 1 182 ? 45.512 -6.704 10.133 1.00 13.02 212 GLN A O 1
ATOM 2645 N N . ALA A 1 183 ? 45.740 -7.775 12.105 1.00 11.96 213 ALA A N 1
ATOM 2646 C CA . ALA A 1 183 ? 45.550 -9.083 11.488 1.00 12.69 213 ALA A CA 1
ATOM 2647 C C . ALA A 1 183 ? 44.155 -9.208 10.885 1.00 11.76 213 ALA A C 1
ATOM 2648 O O . ALA A 1 183 ? 43.985 -9.787 9.813 1.00 13.21 213 ALA A O 1
ATOM 2655 N N . LEU A 1 184 ? 43.141 -8.662 11.552 1.00 11.45 214 LEU A N 1
ATOM 2656 C CA . LEU A 1 184 ? 41.785 -8.705 11.022 1.00 11.10 214 LEU A CA 1
ATOM 2657 C C . LEU A 1 184 ? 41.714 -7.913 9.725 1.00 11.18 214 LEU A C 1
ATOM 2658 O O . LEU A 1 184 ? 41.224 -8.398 8.698 1.00 11.56 214 LEU A O 1
ATOM 2674 N N . PHE A 1 185 ? 42.210 -6.673 9.750 1.00 11.41 215 PHE A N 1
ATOM 2675 C CA . PHE A 1 185 ? 42.076 -5.804 8.594 1.00 11.32 215 PHE A CA 1
ATOM 2676 C C . PHE A 1 185 ? 42.974 -6.199 7.432 1.00 12.20 215 PHE A C 1
ATOM 2677 O O . PHE A 1 185 ? 42.690 -5.821 6.291 1.00 12.45 215 PHE A O 1
ATOM 2694 N N . ARG A 1 186 ? 44.018 -7.003 7.658 1.00 12.03 216 ARG A N 1
ATOM 2695 C CA . ARG A 1 186 ? 44.737 -7.592 6.523 1.00 12.71 216 ARG A CA 1
ATOM 2696 C C . ARG A 1 186 ? 43.827 -8.488 5.705 1.00 12.92 216 ARG A C 1
ATOM 2697 O O . ARG A 1 186 ? 44.086 -8.690 4.520 1.00 14.36 216 ARG A O 1
ATOM 2718 N N . ASN A 1 187 ? 42.748 -9.009 6.296 1.00 11.34 217 ASN A N 1
ATOM 2719 C CA . ASN A 1 187 ? 41.797 -9.862 5.611 1.00 11.29 217 ASN A CA 1
ATOM 2720 C C . ASN A 1 187 ? 40.570 -9.131 5.091 1.00 11.51 217 ASN A C 1
ATOM 2721 O O . ASN A 1 187 ? 39.628 -9.798 4.638 1.00 12.74 217 ASN A O 1
ATOM 2732 N N . VAL A 1 188 ? 40.591 -7.802 5.090 1.00 11.53 218 VAL A N 1
ATOM 2733 C CA . VAL A 1 188 ? 39.452 -7.014 4.618 1.00 12.08 218 VAL A CA 1
ATOM 2734 C C . VAL A 1 188 ? 39.845 -6.357 3.298 1.00 12.25 218 VAL A C 1
ATOM 2735 O O . VAL A 1 188 ? 40.585 -5.366 3.299 1.00 13.84 218 VAL A O 1
ATOM 2748 N N . PRO A 1 189 ? 39.379 -6.856 2.166 1.00 13.50 219 PRO A N 1
ATOM 2749 C CA . PRO A 1 189 ? 39.821 -6.280 0.890 1.00 15.25 219 PRO A CA 1
ATOM 2750 C C . PRO A 1 189 ? 39.059 -5.036 0.444 1.00 16.29 219 PRO A C 1
ATOM 2751 O O . PRO A 1 189 ? 39.617 -4.255 -0.326 1.00 19.66 219 PRO A O 1
ATOM 2762 N N . VAL A 1 190 ? 37.804 -4.845 0.872 1.00 15.36 220 VAL A N 1
ATOM 2763 C CA . VAL A 1 190 ? 36.975 -3.748 0.369 1.00 17.46 220 VAL A CA 1
ATOM 2764 C C . VAL A 1 190 ? 36.186 -3.139 1.517 1.00 18.51 220 VAL A C 1
ATOM 2765 O O . VAL A 1 190 ? 35.721 -3.860 2.407 1.00 21.48 220 VAL A O 1
ATOM 2778 N N . LEU A 1 191 ? 36.000 -1.818 1.470 1.00 17.14 221 LEU A N 1
ATOM 2779 C CA . LEU A 1 191 ? 35.305 -1.039 2.511 1.00 16.48 221 LEU A CA 1
ATOM 2780 C C . LEU A 1 191 ? 34.191 -0.209 1.868 1.00 16.31 221 LEU A C 1
ATOM 2781 O O . LEU A 1 191 ? 34.421 0.914 1.418 1.00 19.29 221 LEU A O 1
ATOM 2797 N N . ASP A 1 192 ? 32.974 -0.727 1.844 1.00 14.33 222 ASP A N 1
ATOM 2798 C CA . ASP A 1 192 ? 31.876 -0.045 1.175 1.00 13.84 222 ASP A CA 1
ATOM 2799 C C . ASP A 1 192 ? 31.400 1.147 1.998 1.00 12.53 222 ASP A C 1
ATOM 2800 O O . ASP A 1 192 ? 31.528 1.189 3.218 1.00 13.05 222 ASP A O 1
ATOM 2809 N N . THR A 1 193 ? 30.804 2.115 1.315 1.00 12.71 223 THR A N 1
ATOM 2810 C CA . THR A 1 193 ? 30.419 3.357 1.971 1.00 12.70 223 THR A CA 1
ATOM 2811 C C . THR A 1 193 ? 29.306 3.148 2.984 1.00 11.95 223 THR A C 1
ATOM 2812 O O . THR A 1 193 ? 29.312 3.780 4.041 1.00 13.11 223 THR A O 1
ATOM 2823 N N . GLY A 1 194 ? 28.343 2.289 2.669 1.00 12.08 224 GLY A N 1
ATOM 2824 C CA . GLY A 1 194 ? 27.237 2.023 3.556 1.00 11.69 224 GLY A CA 1
ATOM 2825 C C . GLY A 1 194 ? 27.045 0.529 3.729 1.00 11.39 224 GLY A C 1
ATOM 2826 O O . GLY A 1 194 ? 27.462 -0.269 2.909 1.00 12.43 224 GLY A O 1
ATOM 2830 N N . ALA A 1 195 ? 26.378 0.155 4.812 1.00 11.02 225 ALA A N 1
ATOM 2831 C CA . ALA A 1 195 ? 26.245 -1.261 5.125 1.00 11.23 225 ALA A CA 1
ATOM 2832 C C . ALA A 1 195 ? 25.394 -2.017 4.127 1.00 11.39 225 ALA A C 1
ATOM 2833 O O . ALA A 1 195 ? 25.610 -3.214 3.968 1.00 11.69 225 ALA A O 1
ATOM 2840 N N . ARG A 1 196 ? 24.411 -1.377 3.480 1.00 11.23 226 ARG A N 1
ATOM 2841 C CA . ARG A 1 196 ? 23.679 -2.110 2.450 1.00 11.59 226 ARG A CA 1
ATOM 2842 C C . ARG A 1 196 ? 24.603 -2.435 1.280 1.00 11.91 226 ARG A C 1
ATOM 2843 O O . ARG A 1 196 ? 24.493 -3.507 0.673 1.00 12.50 226 ARG A O 1
ATOM 2864 N N . GLY A 1 197 ? 25.550 -1.534 0.969 1.00 12.18 227 GLY A N 1
ATOM 2865 C CA . GLY A 1 197 ? 26.576 -1.819 -0.023 1.00 12.18 227 GLY A CA 1
ATOM 2866 C C . GLY A 1 197 ? 27.418 -3.020 0.364 1.00 11.14 227 GLY A C 1
ATOM 2867 O O . GLY A 1 197 ? 27.679 -3.896 -0.457 1.00 12.59 227 GLY A O 1
ATOM 2871 N N . ALA A 1 198 ? 27.837 -3.080 1.626 1.00 10.81 228 ALA A N 1
ATOM 2872 C CA . ALA A 1 198 ? 28.614 -4.222 2.101 1.00 11.00 228 ALA A CA 1
ATOM 2873 C C . ALA A 1 198 ? 27.815 -5.509 1.990 1.00 10.26 228 ALA A C 1
ATOM 2874 O O . ALA A 1 198 ? 28.330 -6.531 1.526 1.00 11.03 228 ALA A O 1
ATOM 2881 N N . THR A 1 199 ? 26.546 -5.471 2.403 1.00 10.55 229 THR A N 1
ATOM 2882 C CA . THR A 1 199 ? 25.720 -6.668 2.311 1.00 10.72 229 THR A CA 1
ATOM 2883 C C . THR A 1 199 ? 25.626 -7.130 0.869 1.00 11.46 229 THR A C 1
ATOM 2884 O O . THR A 1 199 ? 25.760 -8.321 0.583 1.00 12.00 229 THR A O 1
ATOM 2895 N N . THR A 1 200 ? 25.417 -6.191 -0.048 1.00 10.59 230 THR A N 1
ATOM 2896 C CA . THR A 1 200 ? 25.276 -6.514 -1.458 1.00 11.98 230 THR A CA 1
ATOM 2897 C C . THR A 1 200 ? 26.576 -7.056 -2.045 1.00 11.00 230 THR A C 1
ATOM 2898 O O . THR A 1 200 ? 26.555 -7.979 -2.866 1.00 12.08 230 THR A O 1
ATOM 2909 N N . THR A 1 201 ? 27.706 -6.463 -1.676 1.00 10.98 231 THR A N 1
ATOM 2910 C CA . THR A 1 201 ? 29.020 -6.955 -2.083 1.00 10.85 231 THR A CA 1
ATOM 2911 C C . THR A 1 201 ? 29.163 -8.441 -1.784 1.00 11.08 231 THR A C 1
ATOM 2912 O O . THR A 1 201 ? 29.619 -9.219 -2.640 1.00 11.59 231 THR A O 1
ATOM 2923 N N . PHE A 1 202 ? 28.778 -8.847 -0.581 1.00 10.89 232 PHE A N 1
ATOM 2924 C CA . PHE A 1 202 ? 28.884 -10.243 -0.165 1.00 10.95 232 PHE A CA 1
ATOM 2925 C C . PHE A 1 202 ? 27.811 -11.121 -0.808 1.00 11.15 232 PHE A C 1
ATOM 2926 O O . PHE A 1 202 ? 28.115 -12.157 -1.408 1.00 12.13 232 PHE A O 1
ATOM 2943 N N . VAL A 1 203 ? 26.540 -10.724 -0.669 1.00 11.47 233 VAL A N 1
ATOM 2944 C CA . VAL A 1 203 ? 25.417 -11.586 -1.035 1.00 12.69 233 VAL A CA 1
ATOM 2945 C C . VAL A 1 203 ? 25.215 -11.639 -2.528 1.00 13.00 233 VAL A C 1
ATOM 2946 O O . VAL A 1 203 ? 24.918 -12.699 -3.063 1.00 15.05 233 VAL A O 1
ATOM 2959 N N . GLN A 1 204 ? 25.302 -10.511 -3.219 1.00 12.97 234 GLN A N 1
ATOM 2960 C CA . GLN A 1 204 ? 24.998 -10.447 -4.640 1.00 13.62 234 GLN A CA 1
ATOM 2961 C C . GLN A 1 204 ? 26.233 -10.515 -5.520 1.00 13.05 234 GLN A C 1
ATOM 2962 O O . GLN A 1 204 ? 26.178 -11.131 -6.578 1.00 16.33 234 GLN A O 1
ATOM 2976 N N . ARG A 1 205 ? 27.327 -9.876 -5.134 1.00 12.18 235 ARG A N 1
ATOM 2977 C CA . ARG A 1 205 ? 28.508 -9.772 -5.972 1.00 12.00 235 ARG A CA 1
ATOM 2978 C C . ARG A 1 205 ? 29.562 -10.826 -5.672 1.00 11.48 235 ARG A C 1
ATOM 2979 O O . ARG A 1 205 ? 30.566 -10.872 -6.367 1.00 12.03 235 ARG A O 1
ATOM 3000 N N . GLY A 1 206 ? 29.336 -11.694 -4.684 1.00 11.74 236 GLY A N 1
ATOM 3001 C CA . GLY A 1 206 ? 30.183 -12.852 -4.539 1.00 12.49 236 GLY A CA 1
ATOM 3002 C C . GLY A 1 206 ? 31.536 -12.606 -3.940 1.00 12.42 236 GLY A C 1
ATOM 3003 O O . GLY A 1 206 ? 32.411 -13.468 -4.042 1.00 13.66 236 GLY A O 1
ATOM 3007 N N . ILE A 1 207 ? 31.736 -11.469 -3.297 1.00 11.57 237 ILE A N 1
ATOM 3008 C CA . ILE A 1 207 ? 33.024 -11.132 -2.695 1.00 12.03 237 ILE A CA 1
ATOM 3009 C C . ILE A 1 207 ? 33.019 -11.588 -1.244 1.00 11.52 237 ILE A C 1
ATOM 3010 O O . ILE A 1 207 ? 32.077 -11.309 -0.510 1.00 12.09 237 ILE A O 1
ATOM 3026 N N . GLY A 1 208 ? 34.099 -12.232 -0.811 1.00 12.95 238 GLY A N 1
ATOM 3027 C CA . GLY A 1 208 ? 34.306 -12.532 0.586 1.00 12.46 238 GLY A CA 1
ATOM 3028 C C . GLY A 1 208 ? 33.781 -13.890 1.001 1.00 12.08 238 GLY A C 1
ATOM 3029 O O . GLY A 1 208 ? 32.899 -14.472 0.382 1.00 13.10 238 GLY A O 1
ATOM 3033 N N . ASP A 1 209 ? 34.317 -14.362 2.123 1.00 11.37 239 ASP A N 1
ATOM 3034 C CA . ASP A 1 209 ? 33.834 -15.551 2.791 1.00 11.93 239 ASP A CA 1
ATOM 3035 C C . ASP A 1 209 ? 32.896 -15.232 3.954 1.00 11.49 239 ASP A C 1
ATOM 3036 O O . ASP A 1 209 ? 32.087 -16.093 4.343 1.00 12.42 239 ASP A O 1
ATOM 3045 N N . VAL A 1 210 ? 33.001 -14.057 4.540 1.00 11.29 240 VAL A N 1
ATOM 3046 C CA . VAL A 1 210 ? 32.193 -13.728 5.701 1.00 10.79 240 VAL A CA 1
ATOM 3047 C C . VAL A 1 210 ? 31.908 -12.244 5.658 1.00 10.34 240 VAL A C 1
ATOM 3048 O O . VAL A 1 210 ? 32.788 -11.436 5.349 1.00 11.69 240 VAL A O 1
ATOM 3061 N N . LEU A 1 211 ? 30.672 -11.888 5.960 1.00 10.02 241 LEU A N 1
ATOM 3062 C CA . LEU A 1 211 ? 30.243 -10.510 6.146 1.00 9.94 241 LEU A CA 1
ATOM 3063 C C . LEU A 1 211 ? 30.085 -10.236 7.633 1.00 9.16 241 LEU A C 1
ATOM 3064 O O . LEU A 1 211 ? 29.410 -10.996 8.327 1.00 9.84 241 LEU A O 1
ATOM 3080 N N . LEU A 1 212 ? 30.686 -9.154 8.101 1.00 9.49 242 LEU A N 1
ATOM 3081 C CA . LEU A 1 212 ? 30.391 -8.623 9.434 1.00 8.98 242 LEU A CA 1
ATOM 3082 C C . LEU A 1 212 ? 29.130 -7.782 9.257 1.00 9.05 242 LEU A C 1
ATOM 3083 O O . LEU A 1 212 ? 29.175 -6.706 8.631 1.00 9.89 242 LEU A O 1
ATOM 3099 N N . ALA A 1 213 ? 28.020 -8.316 9.697 1.00 9.63 243 ALA A N 1
ATOM 3100 C CA . ALA A 1 213 ? 26.703 -7.850 9.315 1.00 10.08 243 ALA A CA 1
ATOM 3101 C C . ALA A 1 213 ? 25.931 -7.264 10.493 1.00 9.47 243 ALA A C 1
ATOM 3102 O O . ALA A 1 213 ? 25.952 -7.805 11.592 1.00 10.21 243 ALA A O 1
ATOM 3109 N N . TRP A 1 214 ? 25.164 -6.211 10.230 1.00 9.59 244 TRP A N 1
ATOM 3110 C CA . TRP A 1 214 ? 24.031 -5.935 11.086 1.00 9.58 244 TRP A CA 1
ATOM 3111 C C . TRP A 1 214 ? 23.171 -7.193 11.160 1.00 8.80 244 TRP A C 1
ATOM 3112 O O . TRP A 1 214 ? 22.895 -7.809 10.127 1.00 9.79 244 TRP A O 1
ATOM 3133 N N . GLU A 1 215 ? 22.688 -7.554 12.353 1.00 9.34 245 GLU A N 1
ATOM 3134 C CA . GLU A 1 215 ? 21.817 -8.725 12.423 1.00 9.44 245 GLU A CA 1
ATOM 3135 C C . GLU A 1 215 ? 20.609 -8.585 11.511 1.00 9.88 245 GLU A C 1
ATOM 3136 O O . GLU A 1 215 ? 20.183 -9.565 10.890 1.00 10.91 245 GLU A O 1
ATOM 3148 N N . ASN A 1 216 ? 20.035 -7.391 11.430 1.00 9.89 246 ASN A N 1
ATOM 3149 C CA . ASN A 1 216 ? 18.860 -7.243 10.576 1.00 10.05 246 ASN A CA 1
ATOM 3150 C C . ASN A 1 216 ? 19.201 -7.514 9.111 1.00 10.04 246 ASN A C 1
ATOM 3151 O O . ASN A 1 216 ? 18.373 -8.049 8.371 1.00 11.78 246 ASN A O 1
ATOM 3162 N N . GLU A 1 217 ? 20.419 -7.147 8.667 1.00 9.81 247 GLU A N 1
ATOM 3163 C CA . GLU A 1 217 ? 20.848 -7.419 7.293 1.00 10.28 247 GLU A CA 1
ATOM 3164 C C . GLU A 1 217 ? 21.092 -8.904 7.077 1.00 10.76 247 GLU A C 1
ATOM 3165 O O . GLU A 1 217 ? 20.758 -9.444 6.014 1.00 11.90 247 GLU A O 1
ATOM 3177 N N . ALA A 1 218 ? 21.678 -9.586 8.064 1.00 10.97 248 ALA A N 1
ATOM 3178 C CA . ALA A 1 218 ? 21.900 -11.019 7.960 1.00 11.12 248 ALA A CA 1
ATOM 3179 C C . ALA A 1 218 ? 20.578 -11.766 7.851 1.00 11.32 248 ALA A C 1
ATOM 3180 O O . ALA A 1 218 ? 20.428 -12.679 7.041 1.00 12.22 248 ALA A O 1
ATOM 3187 N N . LEU A 1 219 ? 19.625 -11.414 8.712 1.00 10.84 249 LEU A N 1
ATOM 3188 C CA . LEU A 1 219 ? 18.319 -12.067 8.698 1.00 11.92 249 LEU A CA 1
ATOM 3189 C C . LEU A 1 219 ? 17.580 -11.780 7.399 1.00 13.09 249 LEU A C 1
ATOM 3190 O O . LEU A 1 219 ? 16.967 -12.673 6.806 1.00 14.48 249 LEU A O 1
ATOM 3206 N N . LEU A 1 220 ? 17.656 -10.543 6.913 1.00 11.93 250 LEU A N 1
ATOM 3207 C CA . LEU A 1 220 ? 16.988 -10.219 5.656 1.00 13.67 250 LEU A CA 1
ATOM 3208 C C . LEU A 1 220 ? 17.592 -10.997 4.495 1.00 13.53 250 LEU A C 1
ATOM 3209 O O . LEU A 1 220 ? 16.870 -11.501 3.620 1.00 15.64 250 LEU A O 1
ATOM 3225 N N . ALA A 1 221 ? 18.919 -11.095 4.456 1.00 14.11 251 ALA A N 1
ATOM 3226 C CA . ALA A 1 221 ? 19.582 -11.839 3.391 1.00 15.57 251 ALA A CA 1
ATOM 3227 C C . ALA A 1 221 ? 19.201 -13.305 3.429 1.00 16.62 251 ALA A C 1
ATOM 3228 O O . ALA A 1 221 ? 19.010 -13.925 2.383 1.00 18.57 251 ALA A O 1
ATOM 3235 N N . ARG A 1 222 ? 19.111 -13.889 4.620 1.00 17.98 252 ARG A N 1
ATOM 3236 C CA . ARG A 1 222 ? 18.765 -15.299 4.734 1.00 21.46 252 ARG A CA 1
ATOM 3237 C C . ARG A 1 222 ? 17.320 -15.531 4.327 1.00 23.11 252 ARG A C 1
ATOM 3238 O O . ARG A 1 222 ? 16.991 -16.558 3.733 1.00 26.22 252 ARG A O 1
ATOM 3259 N N . GLU A 1 223 ? 16.437 -14.588 4.633 1.00 26.53 253 GLU A N 1
ATOM 3260 C CA . GLU A 1 223 ? 15.042 -14.753 4.246 1.00 31.47 253 GLU A CA 1
ATOM 3261 C C . GLU A 1 223 ? 14.870 -14.540 2.752 1.00 32.93 253 GLU A C 1
ATOM 3262 O O . GLU A 1 223 ? 14.164 -15.304 2.089 1.00 34.50 253 GLU A O 1
ATOM 3274 N N . GLU A 1 224 ? 15.517 -13.514 2.198 1.00 36.62 254 GLU A N 1
ATOM 3275 C CA . GLU A 1 224 ? 15.339 -13.193 0.784 1.00 42.96 254 GLU A CA 1
ATOM 3276 C C . GLU A 1 224 ? 15.947 -14.263 -0.117 1.00 42.16 254 GLU A C 1
ATOM 3277 O O . GLU A 1 224 ? 15.318 -14.697 -1.088 1.00 43.97 254 GLU A O 1
ATOM 3289 N N . LEU A 1 225 ? 17.179 -14.688 0.171 1.00 37.19 255 LEU A N 1
ATOM 3290 C CA . LEU A 1 225 ? 17.900 -15.594 -0.722 1.00 37.82 255 LEU A CA 1
ATOM 3291 C C . LEU A 1 225 ? 17.833 -17.052 -0.294 1.00 37.03 255 LEU A C 1
ATOM 3292 O O . LEU A 1 225 ? 18.144 -17.940 -1.103 1.00 38.52 255 LEU A O 1
ATOM 3308 N N . GLY A 1 226 ? 17.437 -17.314 0.936 1.00 39.42 256 GLY A N 1
ATOM 3309 C CA . GLY A 1 226 ? 17.230 -18.663 1.426 1.00 42.61 256 GLY A CA 1
ATOM 3310 C C . GLY A 1 226 ? 18.261 -19.056 2.466 1.00 45.18 256 GLY A C 1
ATOM 3311 O O . GLY A 1 226 ? 19.438 -18.673 2.388 1.00 45.68 256 GLY A O 1
ATOM 3315 N N . LYS A 1 227 ? 17.811 -19.831 3.459 1.00 47.49 257 LYS A N 1
ATOM 3316 C CA . LYS A 1 227 ? 18.727 -20.500 4.375 1.00 50.46 257 LYS A CA 1
ATOM 3317 C C . LYS A 1 227 ? 19.658 -21.449 3.636 1.00 50.74 257 LYS A C 1
ATOM 3318 O O . LYS A 1 227 ? 20.668 -21.884 4.201 1.00 52.07 257 LYS A O 1
ATOM 3337 N N . ASP A 1 228 ? 19.333 -21.779 2.387 1.00 49.36 258 ASP A N 1
ATOM 3338 C CA . ASP A 1 228 ? 20.140 -22.674 1.572 1.00 47.99 258 ASP A CA 1
ATOM 3339 C C . ASP A 1 228 ? 21.375 -22.007 0.982 1.00 41.84 258 ASP A C 1
ATOM 3340 O O . ASP A 1 228 ? 22.247 -22.720 0.477 1.00 44.55 258 ASP A O 1
ATOM 3349 N N . LYS A 1 229 ? 21.478 -20.675 1.013 1.00 29.25 259 LYS A N 1
ATOM 3350 C CA . LYS A 1 229 ? 22.628 -19.992 0.432 1.00 24.02 259 LYS A CA 1
ATOM 3351 C C . LYS A 1 229 ? 23.533 -19.340 1.468 1.00 19.64 259 LYS A C 1
ATOM 3352 O O . LYS A 1 229 ? 24.745 -19.231 1.236 1.00 19.80 259 LYS A O 1
ATOM 3371 N N . PHE A 1 230 ? 22.977 -18.897 2.592 1.00 16.28 260 PHE A N 1
ATOM 3372 C CA . PHE A 1 230 ? 23.728 -18.190 3.620 1.00 15.11 260 PHE A CA 1
ATOM 3373 C C . PHE A 1 230 ? 23.346 -18.695 4.998 1.00 15.37 260 PHE A C 1
ATOM 3374 O O . PHE A 1 230 ? 22.208 -19.131 5.222 1.00 19.53 260 PHE A O 1
ATOM 3391 N N . GLU A 1 231 ? 24.299 -18.600 5.926 1.00 13.68 261 GLU A N 1
ATOM 3392 C CA . GLU A 1 231 ? 24.134 -19.036 7.295 1.00 13.65 261 GLU A CA 1
ATOM 3393 C C . GLU A 1 231 ? 24.616 -17.958 8.233 1.00 12.16 261 GLU A C 1
ATOM 3394 O O . GLU A 1 231 ? 25.629 -17.309 7.967 1.00 12.61 261 GLU A O 1
ATOM 3406 N N . ILE A 1 232 ? 23.914 -17.776 9.328 1.00 11.60 262 ILE A N 1
ATOM 3407 C CA . ILE A 1 232 ? 24.292 -16.812 10.349 1.00 11.70 262 ILE A CA 1
ATOM 3408 C C . ILE A 1 232 ? 25.102 -17.531 11.411 1.00 12.13 262 ILE A C 1
ATOM 3409 O O . ILE A 1 232 ? 24.660 -18.551 11.951 1.00 14.31 262 ILE A O 1
ATOM 3425 N N . VAL A 1 233 ? 26.286 -17.009 11.711 1.00 11.62 263 VAL A N 1
ATOM 3426 C CA . VAL A 1 233 ? 27.131 -17.462 12.797 1.00 11.63 263 VAL A CA 1
ATOM 3427 C C . VAL A 1 233 ? 27.125 -16.385 13.866 1.00 11.63 263 VAL A C 1
ATOM 3428 O O . VAL A 1 233 ? 27.421 -15.214 13.593 1.00 12.26 263 VAL A O 1
ATOM 3441 N N . VAL A 1 234 ? 26.767 -16.776 15.080 1.00 11.77 264 VAL A N 1
ATOM 3442 C CA . VAL A 1 234 ? 26.692 -15.859 16.209 1.00 12.68 264 VAL A CA 1
ATOM 3443 C C . VAL A 1 234 ? 28.028 -15.937 16.938 1.00 12.16 264 VAL A C 1
ATOM 3444 O O . VAL A 1 234 ? 28.346 -16.992 17.488 1.00 12.60 264 VAL A O 1
ATOM 3457 N N . PRO A 1 235 ? 28.821 -14.882 16.968 1.00 12.66 265 PRO A N 1
ATOM 3458 C CA . PRO A 1 235 ? 30.123 -14.973 17.642 1.00 13.90 265 PRO A CA 1
ATOM 3459 C C . PRO A 1 235 ? 29.925 -15.006 19.150 1.00 13.32 265 PRO A C 1
ATOM 3460 O O . PRO A 1 235 ? 28.822 -14.802 19.658 1.00 14.09 265 PRO A O 1
ATOM 3471 N N . LYS A 1 236 ? 31.010 -15.298 19.873 1.00 13.63 266 LYS A N 1
ATOM 3472 C CA . LYS A 1 236 ? 30.922 -15.548 21.301 1.00 13.91 266 LYS A CA 1
ATOM 3473 C C . LYS A 1 236 ? 30.868 -14.271 22.123 1.00 13.33 266 LYS A C 1
ATOM 3474 O O . LYS A 1 236 ? 30.646 -14.345 23.324 1.00 14.44 266 LYS A O 1
ATOM 3493 N N . LEU A 1 237 ? 31.042 -13.114 21.509 1.00 11.95 267 LEU A N 1
ATOM 3494 C CA . LEU A 1 237 ? 30.784 -11.810 22.107 1.00 11.27 267 LEU A CA 1
ATOM 3495 C C . LEU A 1 237 ? 30.408 -10.907 20.953 1.00 11.05 267 LEU A C 1
ATOM 3496 O O . LEU A 1 237 ? 30.981 -11.019 19.869 1.00 12.35 267 LEU A O 1
ATOM 3512 N N . SER A 1 238 ? 29.473 -9.998 21.180 1.00 10.20 268 SER A N 1
ATOM 3513 C CA . SER A 1 238 ? 29.250 -8.925 20.234 1.00 9.69 268 SER A CA 1
ATOM 3514 C C . SER A 1 238 ? 28.853 -7.673 21.005 1.00 9.97 268 SER A C 1
ATOM 3515 O O . SER A 1 238 ? 29.013 -7.599 22.222 1.00 10.67 268 SER A O 1
ATOM 3523 N N . ILE A 1 239 ? 28.379 -6.667 20.271 1.00 10.61 269 ILE A N 1
ATOM 3524 C CA . ILE A 1 239 ? 28.053 -5.373 20.854 1.00 10.22 269 ILE A CA 1
ATOM 3525 C C . ILE A 1 239 ? 26.570 -5.101 20.668 1.00 9.79 269 ILE A C 1
ATOM 3526 O O . ILE A 1 239 ? 25.975 -5.477 19.654 1.00 11.01 269 ILE A O 1
ATOM 3542 N N . LEU A 1 240 ? 25.992 -4.414 21.645 1.00 10.05 270 LEU A N 1
ATOM 3543 C CA . LEU A 1 240 ? 24.622 -3.923 21.553 1.00 10.63 270 LEU A CA 1
ATOM 3544 C C . LEU A 1 240 ? 24.646 -2.668 20.689 1.00 10.58 270 LEU A C 1
ATOM 3545 O O . LEU A 1 240 ? 25.153 -1.623 21.092 1.00 12.67 270 LEU A O 1
ATOM 3561 N N . ALA A 1 241 ? 24.140 -2.767 19.481 1.00 10.62 271 ALA A N 1
ATOM 3562 C CA . ALA A 1 241 ? 24.053 -1.617 18.598 1.00 11.59 271 ALA A CA 1
ATOM 3563 C C . ALA A 1 241 ? 22.745 -0.875 18.882 1.00 13.10 271 ALA A C 1
ATOM 3564 O O . ALA A 1 241 ? 21.656 -1.459 18.822 1.00 15.17 271 ALA A O 1
ATOM 3571 N N . GLU A 1 242 ? 22.845 0.404 19.211 1.00 13.27 272 GLU A N 1
ATOM 3572 C CA . GLU A 1 242 ? 21.709 1.252 19.559 1.00 12.88 272 GLU A CA 1
ATOM 3573 C C . GLU A 1 242 ? 21.545 2.357 18.527 1.00 12.81 272 GLU A C 1
ATOM 3574 O O . GLU A 1 242 ? 22.186 3.413 18.629 1.00 15.32 272 GLU A O 1
ATOM 3586 N N . PRO A 1 243 ? 20.697 2.181 17.517 1.00 12.66 273 PRO A N 1
ATOM 3587 C CA . PRO A 1 243 ? 20.502 3.213 16.489 1.00 13.39 273 PRO A CA 1
ATOM 3588 C C . PRO A 1 243 ? 19.604 4.335 16.988 1.00 18.06 273 PRO A C 1
ATOM 3589 O O . PRO A 1 243 ? 18.418 4.129 17.202 1.00 28.32 273 PRO A O 1
ATOM 3600 N N . SER A 1 244 ? 20.089 5.527 17.022 1.00 13.88 274 SER A N 1
ATOM 3601 C CA . SER A 1 244 ? 19.505 6.660 17.716 1.00 12.50 274 SER A CA 1
ATOM 3602 C C . SER A 1 244 ? 18.646 7.486 16.774 1.00 12.20 274 SER A C 1
ATOM 3603 O O . SER A 1 244 ? 19.036 7.748 15.639 1.00 13.95 274 SER A O 1
ATOM 3611 N N . VAL A 1 245 ? 17.515 7.954 17.275 1.00 12.79 275 VAL A N 1
ATOM 3612 C CA . VAL A 1 245 ? 16.623 8.824 16.523 1.00 12.83 275 VAL A CA 1
ATOM 3613 C C . VAL A 1 245 ? 16.510 10.161 17.228 1.00 13.26 275 VAL A C 1
ATOM 3614 O O . VAL A 1 245 ? 16.612 10.246 18.449 1.00 14.40 275 VAL A O 1
ATOM 3627 N N . ALA A 1 246 ? 16.263 11.215 16.451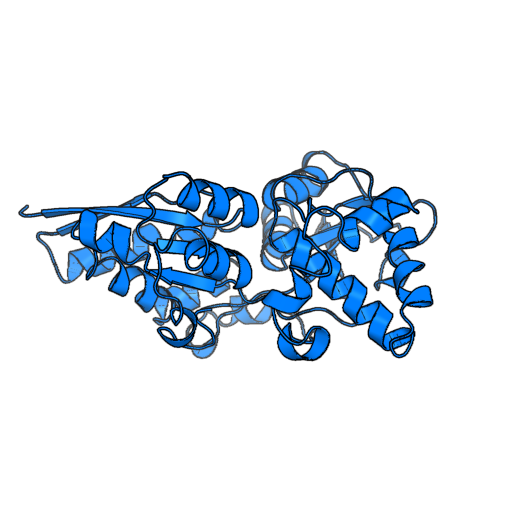 1.00 13.16 276 ALA A N 1
ATOM 3628 C CA . ALA A 1 246 ? 16.128 12.539 17.049 1.00 14.32 276 ALA A CA 1
ATOM 3629 C C . ALA A 1 246 ? 15.359 13.494 16.149 1.00 14.31 276 ALA A C 1
ATOM 3630 O O . ALA A 1 246 ? 15.441 13.442 14.923 1.00 14.10 276 ALA A O 1
ATOM 3637 N N . LEU A 1 247 ? 14.619 14.382 16.799 1.00 14.58 277 LEU A N 1
ATOM 3638 C CA . LEU A 1 247 ? 13.942 15.487 16.147 1.00 17.17 277 LEU A CA 1
ATOM 3639 C C . LEU A 1 247 ? 14.967 16.583 15.853 1.00 15.50 277 LEU A C 1
ATOM 3640 O O . LEU A 1 247 ? 15.735 16.973 16.737 1.00 17.90 277 LEU A O 1
ATOM 3656 N N . VAL A 1 248 ? 14.961 17.104 14.625 1.00 15.77 278 VAL A N 1
ATOM 3657 C CA . VAL A 1 248 ? 15.907 18.153 14.221 1.00 16.93 278 VAL A CA 1
ATOM 3658 C C . VAL A 1 248 ? 15.227 19.494 14.492 1.00 18.81 278 VAL A C 1
ATOM 3659 O O . VAL A 1 248 ? 14.557 20.080 13.633 1.00 19.20 278 VAL A O 1
ATOM 3672 N N . ASP A 1 249 ? 15.465 20.015 15.697 1.00 18.91 279 ASP A N 1
ATOM 3673 C CA . ASP A 1 249 ? 14.740 21.172 16.220 1.00 20.16 279 ASP A CA 1
ATOM 3674 C C . ASP A 1 249 ? 14.702 22.324 15.234 1.00 20.88 279 ASP A C 1
ATOM 3675 O O . ASP A 1 249 ? 13.635 22.886 14.956 1.00 22.89 279 ASP A O 1
ATOM 3684 N N . LYS A 1 250 ? 15.859 22.755 14.754 1.00 21.79 280 LYS A N 1
ATOM 3685 C CA . LYS A 1 250 ? 15.864 23.966 13.945 1.00 22.04 280 LYS A CA 1
ATOM 3686 C C . LYS A 1 250 ? 15.094 23.781 12.646 1.00 20.86 280 LYS A C 1
ATOM 3687 O O . LYS A 1 250 ? 14.475 24.726 12.149 1.00 23.37 280 LYS A O 1
ATOM 3706 N N . ASN A 1 251 ? 15.127 22.584 12.074 1.00 19.56 281 ASN A N 1
ATOM 3707 C CA . ASN A 1 251 ? 14.455 22.346 10.800 1.00 20.67 281 ASN A CA 1
ATOM 3708 C C . ASN A 1 251 ? 12.952 22.163 10.967 1.00 21.96 281 ASN A C 1
ATOM 3709 O O . ASN A 1 251 ? 12.177 22.664 10.147 1.00 22.93 281 ASN A O 1
ATOM 3720 N N . VAL A 1 252 ? 12.511 21.504 12.036 1.00 21.32 282 VAL A N 1
ATOM 3721 C CA . VAL A 1 252 ? 11.068 21.370 12.224 1.00 20.92 282 VAL A CA 1
ATOM 3722 C C . VAL A 1 252 ? 10.454 22.712 12.570 1.00 22.48 282 VAL A C 1
ATOM 3723 O O . VAL A 1 252 ? 9.310 22.982 12.209 1.00 23.29 282 VAL A O 1
ATOM 3736 N N . ASP A 1 253 ? 11.187 23.574 13.273 1.00 22.99 283 ASP A N 1
ATOM 3737 C CA . ASP A 1 253 ? 10.659 24.896 13.563 1.00 26.03 283 ASP A CA 1
ATOM 3738 C C . ASP A 1 253 ? 10.642 25.763 12.317 1.00 27.47 283 ASP A C 1
ATOM 3739 O O . ASP A 1 253 ? 9.693 26.521 12.117 1.00 30.99 283 ASP A O 1
ATOM 3748 N N . LYS A 1 254 ? 11.618 25.617 11.433 1.00 26.87 284 LYS A N 1
ATOM 3749 C CA . LYS A 1 254 ? 11.601 26.316 10.151 1.00 26.51 284 LYS A CA 1
ATOM 3750 C C . LYS A 1 254 ? 10.458 25.835 9.259 1.00 26.77 284 LYS A C 1
ATOM 3751 O O . LYS A 1 254 ? 9.813 26.638 8.571 1.00 28.31 284 LYS A O 1
ATOM 3770 N N . HIS A 1 255 ? 10.208 24.532 9.238 1.00 24.98 285 HIS A N 1
ATOM 3771 C CA . HIS A 1 255 ? 9.221 23.933 8.353 1.00 24.60 285 HIS A CA 1
ATOM 3772 C C . HIS A 1 255 ? 7.812 23.963 8.931 1.00 24.24 285 HIS A C 1
ATOM 3773 O O . HIS A 1 255 ? 6.863 23.703 8.193 1.00 27.43 285 HIS A O 1
ATOM 3786 N N . GLY A 1 256 ? 7.658 24.207 10.230 1.00 23.45 286 GLY A N 1
ATOM 3787 C CA . GLY A 1 256 ? 6.351 24.104 10.861 1.00 24.42 286 GLY A CA 1
ATOM 3788 C C . GLY A 1 256 ? 5.862 22.679 11.064 1.00 24.45 286 GLY A C 1
ATOM 3789 O O . GLY A 1 256 ? 4.648 22.438 11.029 1.00 27.55 286 GLY A O 1
ATOM 3793 N N . THR A 1 257 ? 6.774 21.721 11.290 1.00 22.78 287 THR A N 1
ATOM 3794 C CA . THR A 1 257 ? 6.453 20.293 11.314 1.00 22.24 287 THR A CA 1
ATOM 3795 C C . THR A 1 257 ? 6.694 19.662 12.685 1.00 22.09 287 THR A C 1
ATOM 3796 O O . THR A 1 257 ? 6.704 18.433 12.801 1.00 22.51 287 THR A O 1
ATOM 3807 N N . ARG A 1 258 ? 6.869 20.481 13.731 1.00 21.85 288 ARG A N 1
ATOM 3808 C CA . ARG A 1 258 ? 7.291 19.948 15.024 1.00 21.84 288 ARG A CA 1
ATOM 3809 C C . ARG A 1 258 ? 6.325 18.885 15.556 1.00 21.60 288 ARG A C 1
ATOM 3810 O O . ARG A 1 258 ? 6.750 17.816 16.002 1.00 21.45 288 ARG A O 1
ATOM 3831 N N . GLU A 1 259 ? 5.027 19.180 15.579 1.00 21.93 289 GLU A N 1
ATOM 3832 C CA . GLU A 1 259 ? 4.087 18.260 16.212 1.00 23.53 289 GLU A CA 1
ATOM 3833 C C . GLU A 1 259 ? 4.046 16.923 15.490 1.00 19.93 289 GLU A C 1
ATOM 3834 O O . GLU A 1 259 ? 4.044 15.861 16.124 1.00 21.13 289 GLU A O 1
ATOM 3846 N N A VAL A 1 260 ? 3.962 16.951 14.164 0.45 19.92 290 VAL A N 1
ATOM 3847 N N B VAL A 1 260 ? 3.961 16.956 14.155 0.55 19.76 290 VAL A N 1
ATOM 3848 C CA A VAL A 1 260 ? 3.874 15.699 13.425 0.45 19.97 290 VAL A CA 1
ATOM 3849 C CA B VAL A 1 260 ? 3.882 15.711 13.396 0.55 19.56 290 VAL A CA 1
ATOM 3850 C C A VAL A 1 260 ? 5.200 14.951 13.477 0.45 18.36 290 VAL A C 1
ATOM 3851 C C B VAL A 1 260 ? 5.200 14.958 13.466 0.55 17.78 290 VAL A C 1
ATOM 3852 O O A VAL A 1 260 ? 5.220 13.722 13.555 0.45 18.10 290 VAL A O 1
ATOM 3853 O O B VAL A 1 260 ? 5.210 13.729 13.541 0.55 17.22 290 VAL A O 1
ATOM 3878 N N . ALA A 1 261 ? 6.328 15.672 13.433 1.00 17.32 291 ALA A N 1
ATOM 3879 C CA . ALA A 1 261 ? 7.628 15.008 13.508 1.00 17.08 291 ALA A CA 1
ATOM 3880 C C . ALA A 1 261 ? 7.823 14.337 14.858 1.00 16.77 291 ALA A C 1
ATOM 3881 O O . ALA A 1 261 ? 8.371 13.234 14.932 1.00 16.63 291 ALA A O 1
ATOM 3888 N N . GLU A 1 262 ? 7.381 14.991 15.937 1.00 17.30 292 GLU A N 1
ATOM 3889 C CA . GLU A 1 262 ? 7.435 14.377 17.262 1.00 19.01 292 GLU A CA 1
ATOM 3890 C C . GLU A 1 262 ? 6.616 13.096 17.288 1.00 17.17 292 GLU A C 1
ATOM 3891 O O . GLU A 1 262 ? 7.050 12.064 17.815 1.00 18.06 292 GLU A O 1
ATOM 3903 N N . ALA A 1 263 ? 5.403 13.161 16.742 1.00 16.47 293 ALA A N 1
ATOM 3904 C CA . ALA A 1 263 ? 4.539 11.994 16.722 1.00 15.81 293 ALA A CA 1
ATOM 3905 C C . ALA A 1 263 ? 5.162 10.881 15.900 1.00 15.23 293 ALA A C 1
ATOM 3906 O O . ALA A 1 263 ? 5.059 9.713 16.265 1.00 15.55 293 ALA A O 1
ATOM 3913 N N . TYR A 1 264 ? 5.802 11.232 14.788 1.00 14.94 294 TYR A N 1
ATOM 3914 C CA . TYR A 1 264 ? 6.452 10.238 13.936 1.00 14.35 294 TYR A CA 1
ATOM 3915 C C . TYR A 1 264 ? 7.506 9.460 14.702 1.00 13.85 294 TYR A C 1
ATOM 3916 O O . TYR A 1 264 ? 7.578 8.232 14.601 1.00 14.85 294 TYR A O 1
ATOM 3934 N N . LEU A 1 265 ? 8.336 10.152 15.474 1.00 13.79 295 LEU A N 1
ATOM 3935 C CA . LEU A 1 265 ? 9.345 9.446 16.252 1.00 14.21 295 LEU A CA 1
ATOM 3936 C C . LEU A 1 265 ? 8.731 8.685 17.415 1.00 14.89 295 LEU A C 1
ATOM 3937 O O . LEU A 1 265 ? 9.147 7.569 17.732 1.00 15.02 295 LEU A O 1
ATOM 3953 N N . ARG A 1 266 ? 7.725 9.265 18.065 1.00 15.31 296 ARG A N 1
ATOM 3954 C CA . ARG A 1 266 ? 7.158 8.604 19.232 1.00 14.35 296 ARG A CA 1
ATOM 3955 C C . ARG A 1 266 ? 6.396 7.344 18.849 1.00 13.84 296 ARG A C 1
ATOM 3956 O O . ARG A 1 266 ? 6.357 6.387 19.629 1.00 14.98 296 ARG A O 1
ATOM 3977 N N . TYR A 1 267 ? 5.823 7.306 17.646 1.00 13.75 297 TYR A N 1
ATOM 3978 C CA . TYR A 1 267 ? 5.062 6.140 17.241 1.00 14.25 297 TYR A CA 1
ATOM 3979 C C . TYR A 1 267 ? 5.972 4.948 16.922 1.00 13.86 297 TYR A C 1
ATOM 3980 O O . TYR A 1 267 ? 5.493 3.819 16.868 1.00 14.19 297 TYR A O 1
ATOM 3998 N N . LEU A 1 268 ? 7.288 5.166 16.764 1.00 13.59 298 LEU A N 1
ATOM 3999 C CA . LEU A 1 268 ? 8.212 4.042 16.668 1.00 13.19 298 LEU A CA 1
ATOM 4000 C C . LEU A 1 268 ? 8.158 3.195 17.926 1.00 14.22 298 LEU A C 1
ATOM 4001 O O . LEU A 1 268 ? 8.467 2.005 17.879 1.00 14.45 298 LEU A O 1
ATOM 4017 N N . TYR A 1 269 ? 7.821 3.806 19.073 1.00 14.46 299 TYR A N 1
ATOM 4018 C CA . TYR A 1 269 ? 7.739 3.124 20.354 1.00 15.00 299 TYR A CA 1
ATOM 4019 C C . TYR A 1 269 ? 6.361 2.545 20.613 1.00 16.39 299 TYR A C 1
ATOM 4020 O O . TYR A 1 269 ? 6.196 1.808 21.588 1.00 18.38 299 TYR A O 1
ATOM 4038 N N . ALA A 1 270 ? 5.377 2.861 19.780 1.00 16.26 300 ALA A N 1
ATOM 4039 C CA . ALA A 1 270 ? 4.027 2.365 19.970 1.00 16.61 300 ALA A CA 1
ATOM 4040 C C . ALA A 1 270 ? 3.989 0.893 19.576 1.00 16.57 300 ALA A C 1
ATOM 4041 O O . ALA A 1 270 ? 4.879 0.404 18.870 1.00 16.50 300 ALA A O 1
ATOM 4048 N N . PRO A 1 271 ? 2.935 0.175 19.973 1.00 18.75 301 PRO A N 1
ATOM 4049 C CA . PRO A 1 271 ? 2.857 -1.246 19.611 1.00 18.99 301 PRO A CA 1
ATOM 4050 C C . PRO A 1 271 ? 3.087 -1.518 18.142 1.00 18.26 301 PRO A C 1
ATOM 4051 O O . PRO A 1 271 ? 3.848 -2.436 17.807 1.00 17.98 301 PRO A O 1
ATOM 4062 N N . GLU A 1 272 ? 2.503 -0.725 17.250 1.00 19.07 302 GLU A N 1
ATOM 4063 C CA . GLU A 1 272 ? 2.661 -1.006 15.830 1.00 19.09 302 GLU A CA 1
ATOM 4064 C C . GLU A 1 272 ? 4.094 -0.785 15.381 1.00 16.64 302 GLU A C 1
ATOM 4065 O O . GLU A 1 272 ? 4.606 -1.543 14.555 1.00 17.01 302 GLU A O 1
ATOM 4077 N N . GLY A 1 273 ? 4.746 0.257 15.893 1.00 16.49 303 GLY A N 1
ATOM 4078 C CA . GLY A 1 273 ? 6.144 0.469 15.537 1.00 15.44 303 GLY A CA 1
ATOM 4079 C C . GLY A 1 273 ? 7.045 -0.665 16.010 1.00 14.62 303 GLY A C 1
ATOM 4080 O O . GLY A 1 273 ? 7.958 -1.098 15.293 1.00 14.17 303 GLY A O 1
ATOM 4084 N N . GLN A 1 274 ? 6.818 -1.148 17.235 1.00 14.48 304 GLN A N 1
ATOM 4085 C CA . GLN A 1 274 ? 7.607 -2.244 17.776 1.00 14.29 304 GLN A CA 1
ATOM 4086 C C . GLN A 1 274 ? 7.367 -3.536 17.006 1.00 13.93 304 GLN A C 1
ATOM 4087 O O . GLN A 1 274 ? 8.304 -4.307 16.741 1.00 13.80 304 GLN A O 1
ATOM 4101 N N . LYS A 1 275 ? 6.107 -3.791 16.652 1.00 14.54 305 LYS A N 1
ATOM 4102 C CA . LYS A 1 275 ? 5.776 -4.958 15.851 1.00 15.16 305 LYS A CA 1
ATOM 4103 C C . LYS A 1 275 ? 6.463 -4.904 14.486 1.00 14.55 305 LYS A C 1
ATOM 4104 O O . LYS A 1 275 ? 7.021 -5.910 14.020 1.00 14.26 305 LYS A O 1
ATOM 4123 N N . LEU A 1 276 ? 6.405 -3.746 13.822 1.00 13.94 306 LEU A N 1
ATOM 4124 C CA . LEU A 1 276 ? 7.063 -3.599 12.524 1.00 13.94 306 LEU A CA 1
ATOM 4125 C C . LEU A 1 276 ? 8.573 -3.724 12.631 1.00 12.73 306 LEU A C 1
ATOM 4126 O O . LEU A 1 276 ? 9.210 -4.269 11.724 1.00 13.65 306 LEU A O 1
ATOM 4142 N N . ALA A 1 277 ? 9.158 -3.228 13.713 1.00 12.48 307 ALA A N 1
ATOM 4143 C CA . ALA A 1 277 ? 10.601 -3.371 13.869 1.00 12.18 307 AL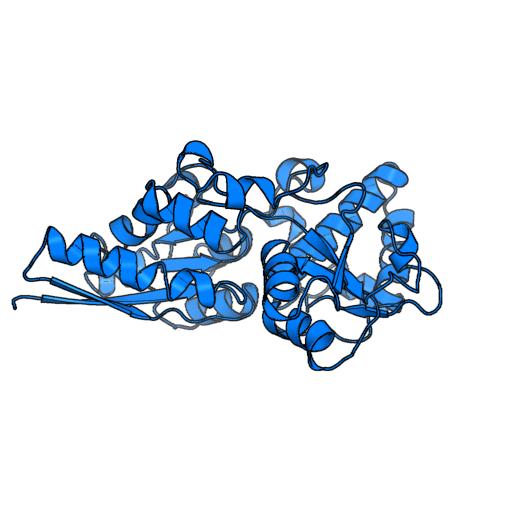A A CA 1
ATOM 4144 C C . ALA A 1 277 ? 10.983 -4.846 13.846 1.00 12.08 307 ALA A C 1
ATOM 4145 O O . ALA A 1 277 ? 11.916 -5.248 13.140 1.00 12.19 307 ALA A O 1
ATOM 4152 N N . ALA A 1 278 ? 10.282 -5.669 14.623 1.00 12.35 308 ALA A N 1
ATOM 4153 C CA . ALA A 1 278 ? 10.626 -7.078 14.697 1.00 13.04 308 ALA A CA 1
ATOM 4154 C C . ALA A 1 278 ? 10.368 -7.783 13.375 1.00 12.79 308 ALA A C 1
ATOM 4155 O O . ALA A 1 278 ? 11.133 -8.674 12.982 1.00 13.11 308 ALA A O 1
ATOM 4162 N N . LYS A 1 279 ? 9.297 -7.395 12.669 1.00 12.60 309 LYS A N 1
ATOM 4163 C CA . LYS A 1 279 ? 9.010 -7.959 11.360 1.00 12.86 309 LYS A CA 1
ATOM 4164 C C . LYS A 1 279 ? 10.161 -7.726 10.401 1.00 13.77 309 LYS A C 1
ATOM 4165 O O . LYS A 1 279 ? 10.404 -8.554 9.518 1.00 14.47 309 LYS A O 1
ATOM 4184 N N . HIS A 1 280 ? 10.840 -6.584 10.532 1.00 12.17 310 HIS A N 1
ATOM 4185 C CA . HIS A 1 280 ? 11.972 -6.199 9.691 1.00 11.33 310 HIS A CA 1
ATOM 4186 C C . HIS A 1 280 ? 13.323 -6.535 10.321 1.00 11.43 310 HIS A C 1
ATOM 4187 O O . HIS A 1 280 ? 14.360 -6.028 9.880 1.00 11.99 310 HIS A O 1
ATOM 4200 N N . PHE A 1 281 ? 13.316 -7.409 11.324 1.00 11.06 311 PHE A N 1
ATOM 4201 C CA . PHE A 1 281 ? 14.498 -8.080 11.854 1.00 10.95 311 PHE A CA 1
ATOM 4202 C C . PHE A 1 281 ? 15.318 -7.205 12.788 1.00 10.79 311 PHE A C 1
ATOM 4203 O O . PHE A 1 281 ? 16.515 -7.489 12.989 1.00 11.38 311 PHE A O 1
ATOM 4220 N N . TYR A 1 282 ? 14.693 -6.190 13.389 1.00 10.73 312 TYR A N 1
ATOM 4221 C CA . TYR A 1 282 ? 15.284 -5.395 14.449 1.00 11.12 312 TYR A CA 1
ATOM 4222 C C . TYR A 1 282 ? 14.705 -5.839 15.778 1.00 11.44 312 TYR A C 1
ATOM 4223 O O . TYR A 1 282 ? 13.535 -6.224 15.861 1.00 12.99 312 TYR A O 1
ATOM 4241 N N . ARG A 1 283 ? 15.517 -5.798 16.820 1.00 11.54 313 ARG A N 1
ATOM 4242 C CA . ARG A 1 283 ? 15.063 -6.244 18.135 1.00 11.97 313 ARG A CA 1
ATOM 4243 C C . ARG A 1 283 ? 14.313 -5.115 18.842 1.00 12.21 313 ARG A C 1
ATOM 4244 O O . ARG A 1 283 ? 14.898 -4.092 19.217 1.00 13.13 313 ARG A O 1
ATOM 4265 N N . PRO A 1 284 ? 12.995 -5.238 19.033 1.00 12.75 314 PRO A N 1
ATOM 4266 C CA . PRO A 1 284 ? 12.259 -4.148 19.675 1.00 13.80 314 PRO A CA 1
ATOM 4267 C C . PRO A 1 284 ? 12.628 -4.002 21.138 1.00 14.98 314 PRO A C 1
ATOM 4268 O O . PRO A 1 284 ? 13.013 -4.953 21.802 1.00 16.16 314 PRO A O 1
ATOM 4279 N N . ARG A 1 285 ? 12.519 -2.781 21.641 1.00 16.68 315 ARG A N 1
ATOM 4280 C CA . ARG A 1 285 ? 12.661 -2.590 23.080 1.00 18.72 315 ARG A CA 1
ATOM 4281 C C . ARG A 1 285 ? 11.530 -3.270 23.848 1.00 20.46 315 ARG A C 1
ATOM 4282 O O . ARG A 1 285 ? 11.713 -3.672 25.000 1.00 21.89 315 ARG A O 1
ATOM 4303 N N . HIS A 1 286 ? 10.364 -3.414 23.218 1.00 20.93 316 HIS A N 1
ATOM 4304 C CA . HIS A 1 286 ? 9.173 -3.969 23.846 1.00 22.74 316 HIS A CA 1
ATOM 4305 C C . HIS A 1 286 ? 8.659 -5.140 23.015 1.00 21.24 316 HIS A C 1
ATOM 4306 O O . HIS A 1 286 ? 7.692 -5.009 22.244 1.00 21.57 316 HIS A O 1
ATOM 4319 N N . PRO A 1 287 ? 9.305 -6.299 23.124 1.00 20.00 317 PRO A N 1
ATOM 4320 C CA . PRO A 1 287 ? 8.929 -7.442 22.277 1.00 19.82 317 PRO A CA 1
ATOM 4321 C C . PRO A 1 287 ? 7.550 -7.996 22.549 1.00 21.94 317 PRO A C 1
ATOM 4322 O O . PRO A 1 287 ? 7.033 -8.744 21.706 1.00 21.28 317 PRO A O 1
ATOM 4333 N N . GLU A 1 288 ? 6.918 -7.617 23.662 1.00 23.22 318 GLU A N 1
ATOM 4334 C CA . GLU A 1 288 ? 5.564 -8.080 23.931 1.00 25.26 318 GLU A CA 1
ATOM 4335 C C . GLU A 1 288 ? 4.572 -7.598 22.881 1.00 24.92 318 GLU A C 1
ATOM 4336 O O . GLU A 1 288 ? 3.486 -8.172 22.770 1.00 27.05 318 GLU A O 1
ATOM 4348 N N . PHE A 1 289 ? 4.906 -6.562 22.117 1.00 22.51 319 PHE A N 1
ATOM 4349 C CA . PHE A 1 289 ? 4.018 -6.060 21.076 1.00 21.90 319 PHE A CA 1
ATOM 4350 C C . PHE A 1 289 ? 4.254 -6.712 19.725 1.00 20.42 319 PHE A C 1
ATOM 4351 O O . PHE A 1 289 ? 3.499 -6.453 18.785 1.00 22.43 319 PHE A O 1
ATOM 4368 N N . ALA A 1 290 ? 5.295 -7.511 19.588 1.00 19.19 320 ALA A N 1
ATOM 4369 C CA . ALA A 1 290 ? 5.666 -8.096 18.308 1.00 18.79 320 ALA A CA 1
ATOM 4370 C C . ALA A 1 290 ? 5.059 -9.482 18.129 1.00 19.22 320 ALA A C 1
ATOM 4371 O O . ALA A 1 290 ? 4.615 -10.125 19.079 1.00 21.66 320 ALA A O 1
ATOM 4378 N N . ASP A 1 291 ? 5.012 -9.917 16.886 1.00 19.87 321 ASP A N 1
ATOM 4379 C CA . ASP A 1 291 ? 4.648 -11.292 16.576 1.00 21.77 321 ASP A CA 1
ATOM 4380 C C . ASP A 1 291 ? 5.664 -12.232 17.221 1.00 19.66 321 ASP A C 1
ATOM 4381 O O . ASP A 1 291 ? 6.872 -12.072 17.000 1.00 18.70 321 ASP A O 1
ATOM 4390 N N . PRO A 1 292 ? 5.232 -13.209 18.030 1.00 22.04 322 PRO A N 1
ATOM 4391 C CA . PRO A 1 292 ? 6.208 -14.112 18.664 1.00 22.99 322 PRO A CA 1
ATOM 4392 C C . PRO A 1 292 ? 7.085 -14.849 17.678 1.00 21.74 322 PRO A C 1
ATOM 4393 O O . PRO A 1 292 ? 8.237 -15.166 18.014 1.00 23.10 322 PRO A O 1
ATOM 4404 N N . ALA A 1 293 ? 6.612 -15.104 16.458 1.00 23.01 323 ALA A N 1
ATOM 4405 C CA . ALA A 1 293 ? 7.467 -15.765 15.477 1.00 24.22 323 ALA A CA 1
ATOM 4406 C C . ALA A 1 293 ? 8.633 -14.875 15.073 1.00 23.46 323 ALA A C 1
ATOM 4407 O O . ALA A 1 293 ? 9.731 -15.367 14.786 1.00 27.15 323 ALA A O 1
ATOM 4414 N N . ASP A 1 294 ? 8.420 -13.561 15.038 1.00 18.89 324 ASP A N 1
ATOM 4415 C CA . ASP A 1 294 ? 9.509 -12.652 14.723 1.00 17.89 324 ASP A CA 1
ATOM 4416 C C . ASP A 1 294 ? 10.514 -12.590 15.860 1.00 15.90 324 ASP A C 1
ATOM 4417 O O . ASP A 1 294 ? 11.720 -12.525 15.620 1.00 17.92 324 ASP A O 1
ATOM 4426 N N . ILE A 1 295 ? 10.037 -12.623 17.101 1.00 16.54 325 ILE A N 1
ATOM 4427 C CA . ILE A 1 295 ? 10.934 -12.600 18.247 1.00 17.23 325 ILE A CA 1
ATOM 4428 C C . ILE A 1 295 ? 11.760 -13.874 18.307 1.00 18.09 325 ILE A C 1
ATOM 4429 O O . ILE A 1 295 ? 12.943 -13.844 18.671 1.00 18.25 325 ILE A O 1
ATOM 4445 N N . ALA A 1 296 ? 11.170 -15.000 17.911 1.00 21.83 326 ALA A N 1
ATOM 4446 C CA . ALA A 1 296 ? 11.864 -16.277 17.945 1.00 24.53 326 ALA A CA 1
ATOM 4447 C C . ALA A 1 296 ? 13.055 -16.320 17.002 1.00 23.66 326 ALA A C 1
ATOM 4448 O O . ALA A 1 296 ? 13.917 -17.186 17.167 1.00 25.07 326 ALA A O 1
ATOM 4455 N N . ARG A 1 297 ? 13.133 -15.419 16.018 1.00 22.39 327 ARG A N 1
ATOM 4456 C CA . ARG A 1 297 ? 14.255 -15.443 15.084 1.00 21.90 327 ARG A CA 1
ATOM 4457 C C . ARG A 1 297 ? 15.545 -14.940 15.708 1.00 19.95 327 ARG A C 1
ATOM 4458 O O . ARG A 1 297 ? 16.612 -15.164 15.142 1.00 25.07 327 ARG A O 1
ATOM 4479 N N . PHE A 1 298 ? 15.471 -14.238 16.827 1.00 15.78 328 PHE A N 1
ATOM 4480 C CA . PHE A 1 298 ? 16.643 -13.589 17.395 1.00 15.88 328 PHE A CA 1
ATOM 4481 C C . PHE A 1 298 ? 17.368 -14.556 18.325 1.00 17.97 328 PHE A C 1
ATOM 4482 O O . PHE A 1 298 ? 16.813 -14.934 19.364 1.00 21.05 328 PHE A O 1
ATOM 4499 N N . PRO A 1 299 ? 18.598 -14.957 18.022 1.00 16.58 329 PRO A N 1
ATOM 4500 C CA . PRO A 1 299 ? 19.299 -15.917 18.870 1.00 17.71 329 PRO A CA 1
ATOM 4501 C C . PRO A 1 299 ? 19.869 -15.252 20.111 1.00 16.25 329 PRO A C 1
ATOM 4502 O O . PRO A 1 299 ? 20.102 -14.042 20.171 1.00 16.03 329 PRO A O 1
ATOM 4513 N N . GLU A 1 300 ? 20.138 -16.093 21.095 1.00 17.08 330 GLU A N 1
ATOM 4514 C CA . GLU A 1 300 ? 20.854 -15.624 22.266 1.00 17.93 330 GLU A CA 1
ATOM 4515 C C . GLU A 1 300 ? 22.273 -15.200 21.880 1.00 14.07 330 GLU A C 1
ATOM 4516 O O . GLU A 1 300 ? 22.986 -15.933 21.182 1.00 17.15 330 GLU A O 1
ATOM 4528 N N . ILE A 1 301 ? 22.693 -14.053 22.378 1.00 13.11 331 ILE A N 1
ATOM 4529 C CA . ILE A 1 301 ? 24.021 -13.524 22.091 1.00 11.46 331 ILE A CA 1
ATOM 4530 C C . ILE A 1 301 ? 24.530 -12.760 23.311 1.00 11.14 331 ILE A C 1
ATOM 4531 O O . ILE A 1 301 ? 23.777 -12.049 23.978 1.00 12.50 331 ILE A O 1
ATOM 4547 N N . LYS A 1 302 ? 25.816 -12.917 23.603 1.00 10.78 332 LYS A N 1
ATOM 4548 C CA . LYS A 1 302 ? 26.456 -12.253 24.726 1.00 10.71 332 LYS A CA 1
ATOM 4549 C C . LYS A 1 302 ? 26.947 -10.900 24.243 1.00 10.30 332 LYS A C 1
ATOM 4550 O O . LYS A 1 302 ? 27.680 -10.832 23.253 1.00 11.22 332 LYS A O 1
ATOM 4569 N N . LEU A 1 303 ? 26.536 -9.841 24.935 1.00 10.71 333 LEU A N 1
ATOM 4570 C CA . LEU A 1 303 ? 26.730 -8.481 24.445 1.00 10.42 333 LEU A CA 1
ATOM 4571 C C . LEU A 1 303 ? 27.354 -7.578 25.493 1.00 10.83 333 LEU A C 1
ATOM 4572 O O . LEU A 1 303 ? 26.974 -7.614 26.663 1.00 11.60 333 LEU A O 1
ATOM 4588 N N . VAL A 1 304 ? 28.268 -6.722 25.052 1.00 11.04 334 VAL A N 1
ATOM 4589 C CA . VAL A 1 304 ? 28.686 -5.544 25.792 1.00 11.88 334 VAL A CA 1
ATOM 4590 C C . VAL A 1 304 ? 28.023 -4.329 25.172 1.00 11.24 334 VAL A C 1
ATOM 4591 O O . VAL A 1 304 ? 27.633 -4.342 24.009 1.00 12.31 334 VAL A O 1
ATOM 4604 N N . THR A 1 305 ? 27.926 -3.255 25.932 1.00 12.45 335 THR A N 1
ATOM 4605 C CA . THR A 1 305 ? 27.409 -1.992 25.425 1.00 12.50 335 THR A CA 1
ATOM 4606 C C . THR A 1 305 ? 28.561 -1.021 25.144 1.00 13.39 335 THR A C 1
ATOM 4607 O O . THR A 1 305 ? 29.681 -1.191 25.629 1.00 13.87 335 THR A O 1
ATOM 4618 N N . ILE A 1 306 ? 28.243 0.059 24.414 1.00 13.46 336 ILE A N 1
ATOM 4619 C CA . ILE A 1 306 ? 29.230 1.096 24.119 1.00 15.24 336 ILE A CA 1
ATOM 4620 C C . ILE A 1 306 ? 29.778 1.686 25.410 1.00 13.84 336 ILE A C 1
ATOM 4621 O O . ILE A 1 306 ? 30.984 1.929 25.545 1.00 15.36 336 ILE A O 1
ATOM 4637 N N . GLN A 1 307 ? 28.912 1.915 26.389 1.00 14.51 337 GLN A N 1
ATOM 4638 C CA . GLN A 1 307 ? 29.376 2.498 27.639 1.00 16.91 337 GLN A CA 1
ATOM 4639 C C . GLN A 1 307 ? 30.328 1.570 28.373 1.00 16.54 337 GLN A C 1
ATOM 4640 O O . GLN A 1 307 ? 31.343 2.011 28.917 1.00 18.03 337 GLN A O 1
ATOM 4654 N N . GLN A 1 308 ? 29.993 0.289 28.431 1.00 15.25 338 GLN A N 1
ATOM 4655 C CA . GLN A 1 308 ? 30.828 -0.673 29.139 1.00 15.29 338 GLN A CA 1
ATOM 4656 C C . GLN A 1 308 ? 32.187 -0.824 28.476 1.00 16.21 338 GLN A C 1
ATOM 4657 O O . GLN A 1 308 ? 33.217 -0.881 29.161 1.00 19.23 338 GLN A O 1
ATOM 4671 N N . ALA A 1 309 ? 32.210 -0.909 27.156 1.00 14.11 339 ALA A N 1
ATOM 4672 C CA . ALA A 1 309 ? 33.430 -1.259 26.469 1.00 14.88 339 ALA A CA 1
ATOM 4673 C C . ALA A 1 309 ? 34.278 -0.047 26.107 1.00 14.27 339 ALA A C 1
ATOM 4674 O O . ALA A 1 309 ? 35.481 -0.209 25.881 1.00 15.72 339 ALA A O 1
ATOM 4681 N N . PHE A 1 310 ? 33.683 1.148 26.002 1.00 13.75 340 PHE A N 1
ATOM 4682 C CA . PHE A 1 310 ? 34.399 2.325 25.512 1.00 13.36 340 PHE A CA 1
ATOM 4683 C C . PHE A 1 310 ? 34.125 3.600 26.294 1.00 14.36 340 PHE A C 1
ATOM 4684 O O . PHE A 1 310 ? 34.688 4.635 25.950 1.00 15.77 340 PHE A O 1
ATOM 4701 N N . GLY A 1 311 ? 33.273 3.558 27.304 1.00 14.77 341 GLY A N 1
ATOM 4702 C CA . GLY A 1 311 ? 32.982 4.717 28.127 1.00 15.05 341 GLY A CA 1
ATOM 4703 C C . GLY A 1 311 ? 31.892 5.585 27.536 1.00 14.88 341 GLY A C 1
ATOM 4704 O O . GLY A 1 311 ? 30.860 5.810 28.171 1.00 17.87 341 GLY A O 1
ATOM 4708 N N . SER A 1 312 ? 32.074 6.046 26.305 1.00 14.45 342 SER A N 1
ATOM 4709 C CA . SER A 1 312 ? 31.072 6.867 25.640 1.00 14.35 342 SER A CA 1
ATOM 4710 C C . SER A 1 312 ? 31.322 6.833 24.150 1.00 13.47 342 SER A C 1
ATOM 4711 O O . SER A 1 312 ? 32.432 6.534 23.692 1.00 13.14 342 SER A O 1
ATOM 4719 N N . TRP A 1 313 ? 30.299 7.207 23.395 1.00 13.40 343 TRP A N 1
ATOM 4720 C CA . TRP A 1 313 ? 30.479 7.385 21.960 1.00 12.81 343 TRP A CA 1
ATOM 4721 C C . TRP A 1 313 ? 31.512 8.453 21.645 1.00 13.14 343 TRP A C 1
ATOM 4722 O O . TRP A 1 313 ? 32.275 8.318 20.675 1.00 13.91 343 TRP A O 1
ATOM 4743 N N . GLU A 1 314 ? 31.529 9.545 22.418 1.00 12.96 344 GLU A N 1
ATOM 4744 C CA . GLU A 1 314 ? 32.481 10.603 22.138 1.00 14.03 344 GLU A CA 1
ATOM 4745 C C . GLU A 1 314 ? 33.901 10.051 22.210 1.00 13.38 344 GLU A C 1
ATOM 4746 O O . GLU A 1 314 ? 34.731 10.293 21.322 1.00 13.92 344 GLU A O 1
ATOM 4758 N N . LYS A 1 315 ? 34.183 9.267 23.258 1.00 13.50 345 LYS A N 1
ATOM 4759 C CA . LYS A 1 315 ? 35.525 8.721 23.428 1.00 13.08 345 LYS A CA 1
ATOM 4760 C C . LYS A 1 315 ? 35.854 7.728 22.329 1.00 12.56 345 LYS A C 1
ATOM 4761 O O . LYS A 1 315 ? 36.951 7.775 21.743 1.00 12.90 345 LYS A O 1
ATOM 4780 N N . ALA A 1 316 ? 34.918 6.826 22.017 1.00 12.36 346 ALA A N 1
ATOM 4781 C CA . ALA A 1 316 ? 35.178 5.808 21.007 1.00 11.66 346 ALA A CA 1
ATOM 4782 C C . ALA A 1 316 ? 35.418 6.439 19.651 1.00 10.96 346 ALA A C 1
ATOM 4783 O O . ALA A 1 316 ? 36.346 6.065 18.929 1.00 11.51 346 ALA A O 1
ATOM 4790 N N . GLN A 1 317 ? 34.538 7.361 19.257 1.00 11.11 347 GLN A N 1
ATOM 4791 C CA . GLN A 1 317 ? 34.642 7.979 17.948 1.00 11.29 347 GLN A CA 1
ATOM 4792 C C . GLN A 1 317 ? 35.948 8.742 17.800 1.00 10.95 347 GLN A C 1
ATOM 4793 O O . GLN A 1 317 ? 36.653 8.600 16.794 1.00 11.35 347 GLN A O 1
ATOM 4807 N N A GLN A 1 318 ? 36.270 9.584 18.772 0.49 11.93 348 GLN A N 1
ATOM 4808 N N B GLN A 1 318 ? 36.270 9.613 18.761 0.51 11.64 348 GLN A N 1
ATOM 4809 C CA A GLN A 1 318 ? 37.452 10.411 18.614 0.49 12.42 348 GLN A CA 1
ATOM 4810 C CA B GLN A 1 318 ? 37.485 10.406 18.604 0.51 11.73 348 GLN A CA 1
ATOM 4811 C C A GLN A 1 318 ? 38.730 9.576 18.614 0.49 12.46 348 GLN A C 1
ATOM 4812 C C B GLN A 1 318 ? 38.718 9.516 18.553 0.51 11.30 348 GLN A C 1
ATOM 4813 O O A GLN A 1 318 ? 39.664 9.879 17.868 0.49 13.97 348 GLN A O 1
ATOM 4814 O O B GLN A 1 318 ? 39.608 9.720 17.720 0.51 13.41 348 GLN A O 1
ATOM 4841 N N . GLU A 1 319 ? 38.797 8.525 19.435 1.00 11.38 349 GLU A N 1
ATOM 4842 C CA . GLU A 1 319 ? 39.994 7.705 19.469 1.00 11.08 349 GLU A CA 1
ATOM 4843 C C . GLU A 1 319 ? 40.133 6.884 18.199 1.00 10.31 349 GLU A C 1
ATOM 4844 O O . GLU A 1 319 ? 41.218 6.800 17.605 1.00 11.27 349 GLU A O 1
ATOM 4857 N N . HIS A 1 320 ? 39.060 6.179 17.816 1.00 10.06 350 HIS A N 1
ATOM 4858 C CA . HIS A 1 320 ? 3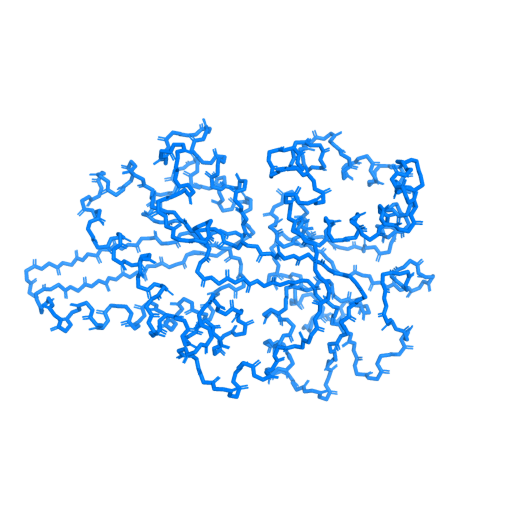9.169 5.154 16.795 1.00 9.94 350 HIS A CA 1
ATOM 4859 C C . HIS A 1 320 ? 38.890 5.635 15.386 1.00 9.75 350 HIS A C 1
ATOM 4860 O O . HIS A 1 320 ? 39.507 5.145 14.444 1.00 10.36 350 HIS A O 1
ATOM 4873 N N . PHE A 1 321 ? 37.930 6.546 15.215 1.00 9.98 351 PHE A N 1
ATOM 4874 C CA . PHE A 1 321 ? 37.373 6.797 13.896 1.00 10.59 351 PHE A CA 1
ATOM 4875 C C . PHE A 1 321 ? 37.669 8.171 13.321 1.00 11.42 351 PHE A C 1
ATOM 4876 O O . PHE A 1 321 ? 37.488 8.364 12.124 1.00 12.81 351 PHE A O 1
ATOM 4893 N N . ALA A 1 322 ? 38.107 9.113 14.139 1.00 12.30 352 ALA A N 1
ATOM 4894 C CA . ALA A 1 322 ? 38.580 10.387 13.604 1.00 12.71 352 ALA A CA 1
ATOM 4895 C C . ALA A 1 322 ? 39.722 10.139 12.624 1.00 12.48 352 ALA A C 1
ATOM 4896 O O . ALA A 1 322 ? 40.492 9.173 12.755 1.00 13.07 352 ALA A O 1
ATOM 4903 N N . ASP A 1 323 ? 39.847 11.019 11.641 1.00 13.39 353 ASP A N 1
ATOM 4904 C CA . ASP A 1 323 ? 41.006 10.936 10.762 1.00 13.59 353 ASP A CA 1
ATOM 4905 C C . ASP A 1 323 ? 42.288 11.006 11.585 1.00 14.04 353 ASP A C 1
ATOM 4906 O O . ASP A 1 323 ? 42.399 11.832 12.498 1.00 15.12 353 ASP A O 1
ATOM 4915 N N . GLY A 1 324 ? 43.248 10.117 11.278 1.00 14.61 354 GLY A N 1
ATOM 4916 C CA . GLY A 1 324 ? 44.481 10.011 12.043 1.00 13.91 354 GLY A CA 1
ATOM 4917 C C . GLY A 1 324 ? 44.374 9.104 13.254 1.00 13.47 354 GLY A C 1
ATOM 4918 O O . GLY A 1 324 ? 45.399 8.793 13.886 1.00 14.17 354 GLY A O 1
ATOM 4922 N N . GLY A 1 325 ? 43.165 8.685 13.612 1.00 12.79 355 GLY A N 1
ATOM 4923 C CA . GLY A 1 325 ? 42.944 7.863 14.770 1.00 11.73 355 GLY A CA 1
ATOM 4924 C C . GLY A 1 325 ? 43.319 6.420 14.561 1.00 11.24 355 GLY A C 1
ATOM 4925 O O . GLY A 1 325 ? 44.004 6.046 13.610 1.00 11.86 355 GLY A O 1
ATOM 4929 N N . VAL A 1 326 ? 42.829 5.585 15.475 1.00 10.77 356 VAL A N 1
ATOM 4930 C CA . VAL A 1 326 ? 43.358 4.233 15.571 1.00 11.36 356 VAL A CA 1
ATOM 4931 C C . VAL A 1 326 ? 43.055 3.408 14.322 1.00 10.98 356 VAL A C 1
ATOM 4932 O O . VAL A 1 326 ? 43.909 2.648 13.867 1.00 11.85 356 VAL A O 1
ATOM 4945 N N . PHE A 1 327 ? 41.843 3.518 13.761 1.00 10.53 357 PHE A N 1
ATOM 4946 C CA . PHE A 1 327 ? 41.557 2.780 12.540 1.00 12.18 357 PHE A CA 1
ATOM 4947 C C . PHE A 1 327 ? 42.543 3.139 11.436 1.00 11.34 357 PHE A C 1
ATOM 4948 O O . PHE A 1 327 ? 43.073 2.259 10.756 1.00 12.31 357 PHE A O 1
ATOM 4965 N N . ASP A 1 328 ? 42.798 4.424 11.235 1.00 12.14 358 ASP A N 1
ATOM 4966 C CA . ASP A 1 328 ? 43.771 4.829 10.221 1.00 12.61 358 ASP A CA 1
ATOM 4967 C C . ASP A 1 328 ? 45.162 4.272 10.531 1.00 13.27 358 ASP A C 1
ATOM 4968 O O . ASP A 1 328 ? 45.899 3.864 9.620 1.00 14.23 358 ASP A O 1
ATOM 4977 N N . GLN A 1 329 ? 45.525 4.222 11.806 1.00 13.17 359 GLN A N 1
ATOM 4978 C CA . GLN A 1 329 ? 46.819 3.670 12.204 1.00 12.69 359 GLN A CA 1
ATOM 4979 C C . GLN A 1 329 ? 46.895 2.177 11.903 1.00 13.02 359 GLN A C 1
ATOM 4980 O O . GLN A 1 329 ? 47.907 1.692 11.390 1.00 14.87 359 GLN A O 1
ATOM 4994 N N . ILE A 1 330 ? 45.831 1.436 12.214 1.00 13.42 360 ILE A N 1
ATOM 4995 C CA . ILE A 1 330 ? 45.767 0.012 11.919 1.00 12.95 360 ILE A CA 1
ATOM 4996 C C . ILE A 1 330 ? 45.942 -0.208 10.431 1.00 13.80 360 ILE A C 1
ATOM 4997 O O . ILE A 1 330 ? 46.707 -1.077 10.009 1.00 14.21 360 ILE A O 1
ATOM 5013 N N . GLN A 1 331 ? 45.243 0.584 9.618 1.00 13.55 361 GLN A N 1
ATOM 5014 C CA . GLN A 1 331 ? 45.303 0.417 8.176 1.00 13.84 361 GLN A CA 1
ATOM 5015 C C . GLN A 1 331 ? 46.689 0.746 7.640 1.00 16.04 361 GLN A C 1
ATOM 5016 O O . GLN A 1 331 ? 47.143 0.112 6.687 1.00 17.94 361 GLN A O 1
ATOM 5030 N N . ALA A 1 332 ? 47.381 1.718 8.232 1.00 16.22 362 ALA A N 1
ATOM 5031 C CA . ALA A 1 332 ? 48.717 2.089 7.794 1.00 16.85 362 ALA A CA 1
ATOM 5032 C C . ALA A 1 332 ? 49.786 1.109 8.269 1.00 18.62 362 ALA A C 1
ATOM 5033 O O . ALA A 1 332 ? 50.805 0.943 7.591 1.00 22.53 362 ALA A O 1
ATOM 5040 N N . ASN A 1 333 ? 49.588 0.466 9.415 1.00 17.53 363 ASN A N 1
ATOM 5041 C CA . ASN A 1 333 ? 50.615 -0.356 10.035 1.00 18.29 363 ASN A CA 1
ATOM 5042 C C . ASN A 1 333 ? 50.453 -1.838 9.753 1.00 18.79 363 ASN A C 1
ATOM 5043 O O . ASN A 1 333 ? 51.406 -2.588 9.975 1.00 22.42 363 ASN A O 1
ATOM 5054 N N . LYS A 1 334 ? 49.293 -2.286 9.280 1.00 17.14 364 LYS A N 1
ATOM 5055 C CA . LYS A 1 334 ? 49.060 -3.708 9.042 1.00 18.41 364 LYS A CA 1
ATOM 5056 C C . LYS A 1 334 ? 49.925 -4.234 7.899 1.00 25.51 364 LYS A C 1
ATOM 5057 O O . LYS A 1 334 ? 50.442 -3.458 7.083 1.00 27.31 364 LYS A O 1
#